Protein AF-A0A375G1P8-F1 (afdb_monomer_lite)

Radius of gyration: 24.18 Å; chains: 1; bounding box: 50×42×82 Å

Secondary structure (DSSP, 8-state):
-TTHHHHHHHHHHHHHHHHHHHHHHHHHHHHHHTHHHHGGG----PPPGGG--HHHHHHHHTT-HHHHHHHHHHTTTT-HHHHHHTTTHHHHHHHS-PPPBSS-EEEEEEEEE-TTT--EEEEEEEEEPBPHHHHHHHHHHHHHHHHHHHHHHHHHHHHHHHHHHHHHHHHHHHHHHHTT-----

Sequence (185 aa):
MDFIDPVATVALNLPYVIRSRFIFASAHLCHQANHAKQGATWKDEFPLDGEVWFDAADKYGKPWKRYSTFKARLEKVGAKDYQTATHDFRNAYNHRFSPRIVIGISNLVTRRVNKATGSVSYGFGETPALTLLRVVELLETQCDRAHRAFESFQQLVREHEAAIRGDNTASLASIEKASGRTSGV

Foldseek 3Di:
DVVVQVVLLCLLCVLVVLLLVLLLVLLVLLLVLCCLVQPPNRDPPQDDSVPRDNVSSCVSCVVFPLSVVLVVLSCPRCHPVSCVLQVNQVCCVVPNPGAAAQDDKDWDWDWDADPVPRDIDIDTDIDHHHYPVSSVVSSVVNVVSSVSSVVSVVVRVVSSVVSNVVSVVVVVVVVVVVVPPPPDD

Structure (mmCIF, N/CA/C/O backbone):
data_AF-A0A375G1P8-F1
#
_entry.id   AF-A0A375G1P8-F1
#
loop_
_atom_site.group_PDB
_atom_site.id
_atom_site.type_symbol
_atom_site.label_atom_id
_atom_site.label_alt_id
_atom_site.label_comp_id
_atom_site.label_asym_id
_atom_site.label_entity_id
_atom_site.label_seq_id
_atom_site.pdbx_PDB_ins_code
_atom_site.Cartn_x
_atom_site.Cartn_y
_atom_site.Cartn_z
_atom_site.occupancy
_atom_site.B_iso_or_equiv
_atom_site.auth_seq_id
_atom_site.auth_comp_id
_atom_site.auth_asym_id
_atom_site.auth_atom_id
_atom_site.pdbx_PDB_model_num
ATOM 1 N N . MET A 1 1 ? -17.927 -15.604 21.412 1.00 56.41 1 MET A N 1
ATOM 2 C CA . MET A 1 1 ? -17.286 -14.302 21.124 1.00 56.41 1 MET A CA 1
ATOM 3 C C . MET A 1 1 ? -15.795 -14.462 20.873 1.00 56.41 1 MET A C 1
ATOM 5 O O . MET A 1 1 ? -15.341 -13.928 19.874 1.00 56.41 1 MET A O 1
ATOM 9 N N . ASP A 1 2 ? -15.084 -15.294 21.647 1.00 62.25 2 ASP A N 1
ATOM 10 C CA . ASP A 1 2 ? -13.658 -15.630 21.431 1.00 62.25 2 ASP A CA 1
ATOM 11 C C . ASP A 1 2 ? -13.275 -16.105 20.018 1.00 62.25 2 ASP A C 1
ATOM 13 O O . ASP A 1 2 ? -12.118 -16.007 19.632 1.00 62.25 2 ASP A O 1
ATOM 17 N N . PHE A 1 3 ? -14.223 -16.593 19.212 1.00 80.81 3 PHE A N 1
ATOM 18 C CA . PHE A 1 3 ? -13.954 -17.023 17.835 1.00 80.81 3 PHE A CA 1
ATOM 19 C C . PHE A 1 3 ? -13.895 -15.872 16.816 1.00 80.81 3 PHE A C 1
ATOM 21 O O . PHE A 1 3 ? -13.282 -16.026 15.763 1.00 80.81 3 PHE A O 1
ATOM 28 N N . ILE A 1 4 ? -14.532 -14.729 17.101 1.00 83.69 4 ILE A N 1
ATOM 29 C CA . ILE A 1 4 ? -14.607 -13.591 16.166 1.00 83.69 4 ILE A CA 1
ATOM 30 C C . ILE A 1 4 ? -13.360 -12.716 16.292 1.00 83.69 4 ILE A C 1
ATOM 32 O O . ILE A 1 4 ? -12.807 -12.290 15.279 1.00 83.69 4 ILE A O 1
ATOM 36 N N . ASP A 1 5 ? -12.898 -12.483 17.521 1.00 85.12 5 ASP A N 1
ATOM 37 C CA . ASP A 1 5 ? -11.782 -11.582 17.816 1.00 85.12 5 ASP A CA 1
ATOM 38 C C . ASP A 1 5 ? -10.495 -11.922 17.043 1.00 85.12 5 ASP A C 1
ATOM 40 O O . ASP A 1 5 ? -9.941 -11.012 16.420 1.00 85.12 5 ASP A O 1
ATOM 44 N N . PRO A 1 6 ? -10.022 -13.186 16.983 1.00 88.75 6 PRO A N 1
ATOM 45 C CA . PRO A 1 6 ? -8.822 -13.529 16.220 1.00 88.75 6 PRO A CA 1
ATOM 46 C C . PRO A 1 6 ? -8.977 -13.237 14.725 1.00 88.75 6 PRO A C 1
ATOM 48 O O . PRO A 1 6 ? -8.097 -12.631 14.111 1.00 88.75 6 PRO A O 1
ATOM 51 N N . VAL A 1 7 ? -10.118 -13.614 14.140 1.00 90.44 7 VAL A N 1
ATOM 52 C CA . VAL A 1 7 ? -10.387 -13.431 12.706 1.00 90.44 7 VAL A CA 1
ATOM 53 C C . VAL A 1 7 ? -10.486 -11.948 12.364 1.00 90.44 7 VAL A C 1
ATOM 55 O O . VAL A 1 7 ? -9.843 -11.482 11.423 1.00 90.44 7 VAL A O 1
ATOM 58 N N . ALA A 1 8 ? -11.243 -11.185 13.149 1.00 91.00 8 ALA A N 1
ATOM 59 C CA . ALA A 1 8 ? -11.425 -9.759 12.929 1.00 91.00 8 ALA A CA 1
ATOM 60 C C . ALA A 1 8 ? -10.129 -8.973 13.185 1.00 91.00 8 ALA A C 1
ATOM 62 O O . ALA A 1 8 ? -9.819 -8.053 12.432 1.00 91.00 8 ALA A O 1
ATOM 63 N N . THR A 1 9 ? -9.317 -9.380 14.165 1.00 91.94 9 THR A N 1
ATOM 64 C CA . THR A 1 9 ? -7.984 -8.802 14.403 1.00 91.94 9 THR A CA 1
ATOM 65 C C . THR A 1 9 ? -7.078 -8.990 13.192 1.00 91.94 9 THR A C 1
ATOM 67 O O . THR A 1 9 ? -6.452 -8.029 12.738 1.00 91.94 9 THR A O 1
ATOM 70 N N . VAL A 1 10 ? -7.015 -10.201 12.630 1.00 93.38 10 VAL A N 1
ATOM 71 C CA . VAL A 1 10 ? -6.243 -10.452 11.404 1.00 93.38 10 VAL A CA 1
ATOM 72 C C . VAL A 1 10 ? -6.787 -9.595 10.265 1.00 93.38 10 VAL A C 1
ATOM 74 O O . VAL A 1 10 ? -6.026 -8.856 9.639 1.00 93.38 10 VAL A O 1
ATOM 77 N N . ALA A 1 11 ? -8.101 -9.626 10.042 1.00 94.81 11 ALA A N 1
ATOM 78 C CA . ALA A 1 11 ? -8.741 -8.912 8.947 1.00 94.81 11 ALA A CA 1
ATOM 79 C C . ALA A 1 11 ? -8.504 -7.394 9.013 1.00 94.81 11 ALA A C 1
ATOM 81 O O . ALA A 1 11 ? -8.126 -6.791 8.010 1.00 94.81 11 ALA A O 1
ATOM 82 N N . LEU A 1 12 ? -8.621 -6.784 10.196 1.00 95.38 12 LEU A N 1
ATOM 83 C CA . LEU A 1 12 ? -8.392 -5.351 10.401 1.00 95.38 12 LEU A CA 1
ATOM 84 C C . LEU A 1 12 ? -6.942 -4.925 10.122 1.00 95.38 12 LEU A C 1
ATOM 86 O O . LEU A 1 12 ? -6.706 -3.773 9.740 1.00 95.38 12 LEU A O 1
ATOM 90 N N . ASN A 1 13 ? -5.984 -5.844 10.273 1.00 95.50 13 ASN A N 1
ATOM 91 C CA . ASN A 1 13 ? -4.567 -5.619 9.984 1.00 95.50 13 ASN A CA 1
ATOM 92 C C . ASN A 1 13 ? -4.190 -5.880 8.511 1.00 95.50 13 ASN A C 1
ATOM 94 O O . ASN A 1 13 ? -3.199 -5.318 8.032 1.00 95.50 13 ASN A O 1
ATOM 98 N N . LEU A 1 14 ? -4.960 -6.686 7.770 1.00 95.75 14 LEU A N 1
ATOM 99 C CA . LEU A 1 14 ? -4.639 -7.059 6.385 1.00 95.75 14 LEU A CA 1
ATOM 100 C C . LEU A 1 14 ? -4.44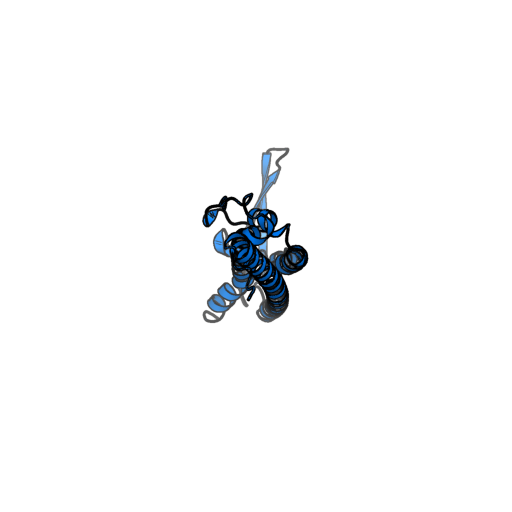5 -5.871 5.427 1.00 95.75 14 LEU A C 1
ATOM 102 O O . LEU A 1 14 ? -3.498 -5.937 4.643 1.00 95.75 14 LEU A O 1
ATOM 106 N N . PRO A 1 15 ? -5.228 -4.773 5.472 1.00 97.12 15 PRO A N 1
ATOM 107 C CA . PRO A 1 15 ? -5.006 -3.633 4.581 1.00 97.12 15 PRO A CA 1
ATOM 108 C C . PRO A 1 15 ? -3.591 -3.053 4.690 1.00 97.12 15 PRO A C 1
ATOM 110 O O . PRO A 1 15 ? -2.968 -2.738 3.677 1.00 97.12 15 PRO A O 1
ATOM 113 N N . TYR A 1 16 ? -3.046 -2.969 5.908 1.00 94.88 16 TYR A N 1
ATOM 114 C CA . TYR A 1 16 ? -1.665 -2.538 6.122 1.00 94.88 16 TYR A CA 1
ATOM 115 C C . TYR A 1 16 ? -0.669 -3.536 5.517 1.00 94.88 16 TYR A C 1
ATOM 117 O O . TYR A 1 16 ? 0.233 -3.136 4.786 1.00 94.88 16 TYR A O 1
ATOM 125 N N . VAL A 1 17 ? -0.859 -4.835 5.770 1.00 95.12 17 VAL A N 1
ATOM 126 C CA . VAL A 1 17 ? 0.027 -5.895 5.259 1.00 95.12 17 VAL A CA 1
ATOM 127 C C . VAL A 1 17 ? 0.043 -5.920 3.729 1.00 95.12 17 VAL A C 1
ATOM 129 O O . VAL A 1 17 ? 1.114 -5.962 3.125 1.00 95.12 17 VAL A O 1
ATOM 132 N N . ILE A 1 18 ? -1.131 -5.859 3.099 1.00 96.69 18 ILE A N 1
ATOM 133 C CA . ILE A 1 18 ? -1.285 -5.804 1.641 1.00 96.69 18 ILE A CA 1
ATOM 134 C C . ILE A 1 18 ? -0.558 -4.579 1.092 1.00 96.69 18 ILE A C 1
ATOM 136 O O . ILE A 1 18 ? 0.232 -4.702 0.154 1.00 96.69 18 ILE A O 1
ATOM 140 N N . ARG A 1 19 ? -0.771 -3.408 1.707 1.00 96.50 19 ARG A N 1
ATOM 141 C CA . ARG A 1 19 ? -0.102 -2.174 1.297 1.00 96.50 19 ARG A CA 1
ATOM 142 C C . ARG A 1 19 ? 1.418 -2.306 1.361 1.00 96.50 19 ARG A C 1
ATOM 144 O O . ARG A 1 19 ? 2.080 -2.011 0.370 1.00 96.50 19 ARG A O 1
ATOM 151 N N . SER A 1 20 ? 1.963 -2.791 2.474 1.00 95.00 20 SER A N 1
ATOM 152 C CA . SER A 1 20 ? 3.409 -2.976 2.641 1.00 95.00 20 SER A CA 1
ATOM 153 C C . SER A 1 20 ? 4.004 -3.949 1.622 1.00 95.00 20 SER A C 1
ATOM 155 O O . SER A 1 20 ? 5.045 -3.658 1.038 1.00 95.00 20 SER A O 1
ATOM 157 N N . ARG A 1 21 ? 3.322 -5.065 1.336 1.00 96.38 21 ARG A N 1
ATOM 158 C CA . ARG A 1 21 ? 3.769 -6.033 0.318 1.00 96.38 21 ARG A CA 1
ATOM 159 C C . ARG A 1 21 ? 3.820 -5.423 -1.080 1.00 96.38 21 ARG A C 1
ATOM 161 O O . ARG A 1 21 ? 4.759 -5.685 -1.823 1.00 96.38 21 ARG A O 1
ATOM 168 N N . PHE A 1 22 ? 2.842 -4.591 -1.430 1.00 97.81 22 PHE A N 1
ATOM 169 C CA . PHE A 1 22 ? 2.835 -3.891 -2.713 1.00 97.81 22 PHE A CA 1
ATOM 170 C C . PHE A 1 22 ? 3.947 -2.848 -2.830 1.00 97.81 22 PHE A C 1
ATOM 172 O O . PHE A 1 22 ? 4.566 -2.767 -3.889 1.00 97.81 22 PHE A O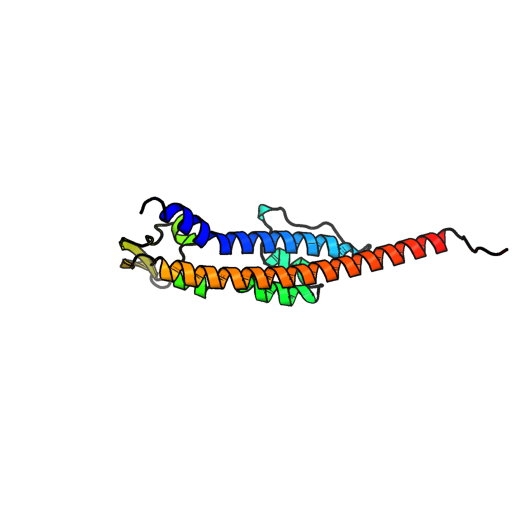 1
ATOM 179 N N . ILE A 1 23 ? 4.234 -2.085 -1.767 1.00 97.12 23 ILE A N 1
ATOM 180 C CA . ILE A 1 23 ? 5.382 -1.160 -1.740 1.00 97.12 23 ILE A CA 1
ATOM 181 C C . ILE A 1 23 ? 6.659 -1.939 -2.039 1.00 97.12 23 ILE A C 1
ATOM 183 O O . ILE A 1 23 ? 7.356 -1.612 -2.996 1.00 97.12 23 ILE A O 1
ATOM 187 N N . PHE A 1 24 ? 6.899 -3.006 -1.274 1.00 96.81 24 PHE A N 1
ATOM 188 C CA . PHE A 1 24 ? 8.077 -3.851 -1.408 1.00 96.81 24 PHE A CA 1
ATOM 189 C C . PHE A 1 24 ? 8.220 -4.405 -2.830 1.00 96.81 24 PHE A C 1
ATOM 191 O O . PHE A 1 24 ? 9.221 -4.163 -3.504 1.00 96.81 24 PHE A O 1
ATOM 198 N N . ALA A 1 25 ? 7.174 -5.066 -3.333 1.00 96.94 25 ALA A N 1
ATOM 199 C CA . ALA A 1 25 ? 7.179 -5.652 -4.669 1.00 96.94 25 ALA A CA 1
ATOM 200 C C . ALA A 1 25 ? 7.387 -4.597 -5.766 1.00 96.94 25 ALA A C 1
ATOM 202 O O . ALA A 1 25 ? 8.175 -4.806 -6.685 1.00 96.94 25 ALA A O 1
ATOM 203 N N . SER A 1 26 ? 6.707 -3.450 -5.676 1.00 97.38 26 SER A N 1
ATOM 204 C CA . SER A 1 26 ? 6.844 -2.386 -6.674 1.00 97.38 26 SER A CA 1
ATOM 205 C C . SER A 1 26 ? 8.228 -1.743 -6.663 1.00 97.38 26 SER A C 1
ATOM 207 O O . SER A 1 26 ? 8.764 -1.491 -7.736 1.00 97.38 26 SER A O 1
ATOM 209 N N . ALA A 1 27 ? 8.843 -1.543 -5.493 1.00 97.12 27 ALA A N 1
ATOM 210 C CA . ALA A 1 27 ? 10.202 -1.023 -5.395 1.00 97.12 27 ALA A CA 1
ATOM 211 C C . ALA A 1 27 ? 11.195 -1.948 -6.112 1.00 97.12 27 ALA A C 1
ATOM 213 O O . ALA A 1 27 ? 11.922 -1.486 -6.993 1.00 97.12 27 ALA A O 1
ATOM 214 N N . HIS A 1 28 ? 11.162 -3.251 -5.803 1.00 96.12 28 HIS A N 1
ATOM 215 C CA . HIS A 1 28 ? 12.024 -4.247 -6.446 1.00 96.12 28 HIS A CA 1
ATOM 216 C C . HIS A 1 28 ? 11.810 -4.310 -7.958 1.00 96.12 28 HIS A C 1
ATOM 218 O O . HIS A 1 28 ? 12.766 -4.200 -8.726 1.00 96.12 28 HIS A O 1
ATOM 224 N N . LEU A 1 29 ? 10.559 -4.458 -8.399 1.00 96.38 29 LEU A N 1
ATOM 225 C CA . LEU A 1 29 ? 10.256 -4.620 -9.820 1.00 96.38 29 LEU A CA 1
ATOM 226 C C . LEU A 1 29 ? 10.611 -3.375 -10.625 1.00 96.38 29 LEU A C 1
ATOM 228 O O . LEU A 1 29 ? 11.166 -3.500 -11.712 1.00 96.38 29 LEU A O 1
ATOM 232 N N . CYS A 1 30 ? 10.316 -2.180 -10.110 1.00 97.19 30 CYS A N 1
ATOM 233 C CA . CYS A 1 30 ? 10.694 -0.938 -10.775 1.00 97.19 30 CYS A CA 1
ATOM 234 C C . CYS A 1 30 ? 12.218 -0.793 -10.849 1.00 97.19 30 CYS A C 1
ATOM 236 O O . CYS A 1 30 ? 12.736 -0.399 -11.892 1.00 97.19 30 CYS A O 1
ATOM 238 N N . HIS A 1 31 ? 12.942 -1.132 -9.775 1.00 96.50 31 HIS A N 1
ATOM 239 C CA . HIS A 1 31 ? 14.403 -1.090 -9.757 1.00 96.50 31 HIS A CA 1
ATOM 240 C C . HIS A 1 31 ? 15.019 -2.027 -10.802 1.00 96.50 31 HIS A C 1
ATOM 242 O O . HIS A 1 31 ? 15.847 -1.589 -11.600 1.00 96.50 31 HIS A O 1
ATOM 248 N N . GLN A 1 32 ? 14.566 -3.281 -10.850 1.00 94.69 32 GLN A N 1
ATOM 249 C CA . GLN A 1 32 ? 15.032 -4.265 -11.828 1.00 94.69 32 GLN A CA 1
ATOM 250 C C . GLN A 1 32 ? 14.664 -3.858 -13.258 1.00 94.69 32 GLN A C 1
ATOM 252 O O . GLN A 1 32 ? 15.510 -3.869 -14.148 1.00 94.69 32 GLN A O 1
ATOM 257 N N . ALA A 1 33 ? 13.420 -3.431 -13.487 1.00 96.50 33 ALA A N 1
ATOM 258 C CA . ALA A 1 33 ? 12.972 -3.013 -14.810 1.00 96.50 33 ALA A CA 1
ATOM 259 C C . ALA A 1 33 ? 13.707 -1.758 -15.309 1.00 96.50 33 ALA A C 1
ATOM 261 O O . ALA A 1 33 ? 13.841 -1.569 -16.519 1.00 96.50 33 ALA A O 1
ATOM 262 N N . ASN A 1 34 ? 14.196 -0.893 -14.409 1.00 96.38 34 ASN A N 1
ATOM 263 C CA . ASN A 1 34 ? 14.959 0.297 -14.791 1.00 96.38 34 ASN A CA 1
ATOM 264 C C . ASN A 1 34 ? 16.236 -0.044 -15.566 1.00 96.38 34 ASN A C 1
ATOM 266 O O . ASN A 1 34 ? 16.662 0.793 -16.362 1.00 96.38 34 ASN A O 1
ATOM 270 N N . HIS A 1 35 ? 16.790 -1.252 -15.413 1.00 94.50 35 HIS A N 1
ATOM 271 C CA . HIS A 1 35 ? 17.906 -1.724 -16.234 1.00 94.50 35 HIS A CA 1
ATOM 272 C C . HIS A 1 35 ? 17.597 -1.579 -17.731 1.00 94.50 35 HIS A C 1
ATOM 274 O O . HIS A 1 35 ? 18.375 -0.978 -18.463 1.00 94.50 35 HIS A O 1
ATOM 280 N N . ALA A 1 36 ? 16.399 -1.988 -18.166 1.00 92.75 36 ALA A N 1
ATOM 281 C CA . ALA A 1 36 ? 15.979 -1.903 -19.568 1.00 92.75 36 ALA A CA 1
ATOM 282 C C . ALA A 1 36 ? 15.806 -0.461 -20.090 1.00 92.75 36 ALA A C 1
ATOM 284 O O . ALA A 1 36 ? 15.768 -0.235 -21.294 1.00 92.75 36 ALA A O 1
ATOM 285 N N . LYS A 1 37 ? 15.665 0.538 -19.204 1.00 90.31 37 LYS A N 1
ATOM 286 C CA . LYS A 1 37 ? 15.570 1.961 -19.589 1.00 90.31 37 LYS A CA 1
ATOM 287 C C . LYS A 1 37 ? 16.904 2.697 -19.504 1.00 90.31 37 LYS A C 1
ATOM 289 O O . LYS A 1 37 ? 17.101 3.673 -20.220 1.00 90.31 37 LYS A O 1
ATOM 294 N N . GLN A 1 38 ? 17.767 2.289 -18.580 1.00 91.81 38 GLN A N 1
ATOM 295 C CA . GLN A 1 38 ? 18.997 3.002 -18.226 1.00 91.81 38 GLN A CA 1
ATOM 296 C C . GLN A 1 38 ? 20.249 2.356 -18.838 1.00 91.81 38 GLN A C 1
ATOM 298 O O . GLN A 1 38 ? 21.281 3.025 -18.954 1.00 91.81 38 GLN A O 1
ATOM 303 N N . GLY A 1 39 ? 20.171 1.086 -19.250 1.00 89.44 39 GLY A N 1
ATOM 304 C CA . GLY A 1 39 ? 21.269 0.345 -19.865 1.00 89.44 39 GLY A CA 1
ATOM 305 C C . GLY A 1 39 ? 22.547 0.440 -19.032 1.00 89.44 39 GLY A C 1
ATOM 306 O O . GLY A 1 39 ? 22.524 0.267 -17.818 1.00 89.44 39 GLY A O 1
ATOM 307 N N . ALA A 1 40 ? 23.656 0.818 -19.671 1.00 88.69 40 ALA A N 1
ATOM 308 C CA . ALA A 1 40 ? 24.969 0.939 -19.031 1.00 88.69 40 ALA A CA 1
ATOM 309 C C . ALA A 1 40 ? 25.050 1.966 -17.880 1.00 88.69 40 ALA A C 1
ATOM 311 O O . ALA A 1 40 ? 26.013 1.948 -17.118 1.00 88.69 40 ALA A O 1
ATOM 312 N N . THR A 1 41 ? 24.078 2.878 -17.754 1.00 91.75 41 THR A N 1
ATOM 313 C CA . THR A 1 41 ? 24.035 3.854 -16.646 1.00 91.75 41 THR A CA 1
ATOM 314 C C . THR A 1 41 ? 23.317 3.326 -15.404 1.00 91.75 41 THR A C 1
ATOM 316 O O . THR A 1 41 ? 23.376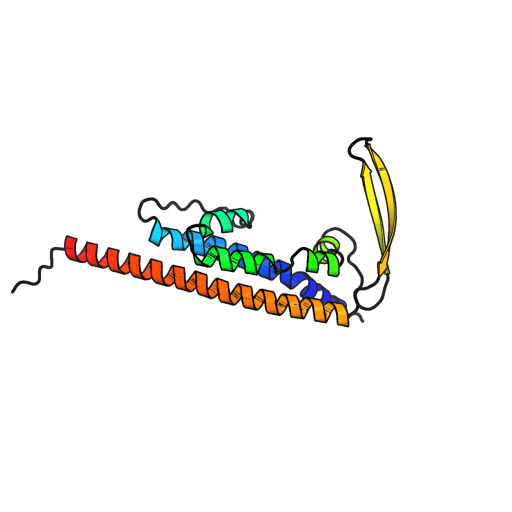 3.965 -14.352 1.00 91.75 41 THR A O 1
ATOM 319 N N . TRP A 1 42 ? 22.652 2.172 -15.514 1.00 94.31 42 TRP A N 1
ATOM 320 C CA . TRP A 1 42 ? 21.989 1.523 -14.392 1.00 94.31 42 TRP A CA 1
ATOM 321 C C . TRP A 1 42 ? 23.013 1.015 -13.375 1.00 94.31 42 TRP A C 1
ATOM 323 O O . TRP A 1 42 ? 24.050 0.459 -13.736 1.00 94.31 42 TRP A O 1
ATOM 333 N N . LYS A 1 43 ? 22.698 1.177 -12.091 1.00 92.00 43 LYS A N 1
ATOM 334 C CA . LYS A 1 43 ? 23.490 0.656 -10.977 1.00 92.00 43 LYS A CA 1
ATOM 335 C C . LYS A 1 43 ? 22.581 -0.077 -10.007 1.00 92.00 43 LYS A C 1
ATOM 337 O O . LYS A 1 43 ? 21.483 0.402 -9.725 1.00 92.00 43 LYS A O 1
ATOM 342 N N . ASP A 1 44 ? 23.079 -1.180 -9.462 1.00 91.88 44 ASP A N 1
ATOM 343 C CA . ASP A 1 44 ? 22.396 -1.934 -8.415 1.00 91.88 44 ASP A CA 1
ATOM 344 C C . ASP A 1 44 ? 22.585 -1.248 -7.052 1.00 91.88 44 ASP A C 1
ATOM 346 O O . ASP A 1 44 ? 23.429 -1.619 -6.239 1.00 91.88 44 ASP A O 1
ATOM 350 N N . GLU A 1 45 ? 21.840 -0.164 -6.848 1.00 90.88 45 GLU A N 1
ATOM 351 C CA . GLU A 1 45 ? 21.829 0.626 -5.612 1.00 90.88 45 GLU A CA 1
ATOM 352 C C . GLU A 1 45 ? 20.468 0.481 -4.920 1.00 90.88 45 GLU A C 1
ATOM 354 O O . GLU A 1 45 ? 19.799 1.477 -4.617 1.00 90.88 45 GLU A O 1
ATOM 359 N N . PHE A 1 46 ? 20.002 -0.757 -4.741 1.00 92.19 46 PHE A N 1
ATOM 360 C CA . PHE A 1 46 ? 18.754 -1.048 -4.036 1.00 92.19 46 PHE A CA 1
ATOM 361 C C . PHE A 1 46 ? 18.966 -1.070 -2.507 1.00 92.19 46 PHE A C 1
ATOM 363 O O . PHE A 1 46 ? 19.973 -1.611 -2.049 1.00 92.19 46 PHE A O 1
ATOM 370 N N . PRO A 1 47 ? 18.062 -0.479 -1.697 1.00 91.75 47 PRO A N 1
ATOM 371 C CA . PRO A 1 47 ? 18.175 -0.517 -0.238 1.00 91.75 47 PRO A CA 1
ATOM 372 C C . PRO A 1 47 ? 17.999 -1.937 0.318 1.00 91.75 47 PRO A C 1
ATOM 374 O O . PRO A 1 47 ? 17.432 -2.808 -0.339 1.00 91.75 47 PRO A O 1
ATOM 377 N N . LEU A 1 48 ? 18.439 -2.156 1.559 1.00 91.56 48 LEU A N 1
ATOM 378 C CA . LEU A 1 48 ? 18.189 -3.416 2.264 1.00 91.56 48 LEU A CA 1
ATOM 379 C C . LEU A 1 48 ? 16.690 -3.596 2.540 1.00 91.56 48 LEU A C 1
ATOM 381 O O . LEU A 1 48 ? 15.970 -2.619 2.737 1.00 91.56 48 LEU A O 1
ATOM 385 N N . ASP A 1 49 ? 16.225 -4.843 2.642 1.00 86.50 49 ASP A N 1
ATOM 386 C CA . ASP A 1 49 ? 14.797 -5.176 2.777 1.00 86.50 49 ASP A CA 1
ATOM 387 C C . ASP A 1 49 ? 14.077 -4.414 3.907 1.00 86.50 49 ASP A C 1
ATOM 389 O O . ASP A 1 49 ? 12.932 -3.988 3.745 1.00 86.50 49 ASP A O 1
ATOM 393 N N . GLY A 1 50 ? 14.748 -4.191 5.044 1.00 85.06 50 GLY A N 1
ATOM 394 C CA . GLY A 1 50 ? 14.201 -3.449 6.192 1.00 85.06 50 GLY A CA 1
ATOM 395 C C . GLY A 1 50 ? 14.033 -1.938 5.968 1.00 85.06 50 GLY A C 1
ATOM 396 O O . GLY A 1 50 ? 13.403 -1.253 6.777 1.00 85.06 50 GLY A O 1
ATOM 397 N N . GLU A 1 51 ? 14.578 -1.416 4.875 1.00 86.44 51 GLU A N 1
ATOM 398 C CA . GLU A 1 51 ? 14.588 0.001 4.502 1.00 86.44 51 GLU A CA 1
ATOM 399 C C . GLU A 1 51 ? 13.680 0.284 3.291 1.00 86.44 51 GLU A C 1
ATOM 401 O O . GLU A 1 51 ? 13.563 1.428 2.840 1.00 86.44 51 GLU A O 1
ATOM 406 N N . VAL A 1 52 ? 12.995 -0.740 2.766 1.00 89.81 52 VAL A N 1
ATOM 407 C CA . VAL A 1 52 ? 12.095 -0.605 1.616 1.00 89.81 52 VAL A CA 1
ATOM 408 C C . VAL A 1 52 ? 10.753 -0.015 2.053 1.00 89.81 52 VAL A C 1
ATOM 410 O O . VAL A 1 52 ? 9.808 -0.714 2.426 1.00 89.81 52 VAL A O 1
ATOM 413 N N . TRP A 1 53 ? 10.662 1.308 1.955 1.00 88.94 53 TRP A N 1
ATOM 414 C CA . TRP A 1 53 ? 9.450 2.085 2.229 1.00 88.94 53 TRP A CA 1
ATOM 415 C C . TRP A 1 53 ? 8.918 2.779 0.964 1.00 88.94 53 TRP A C 1
ATOM 417 O O . TRP A 1 53 ? 9.424 2.579 -0.141 1.00 88.94 53 TRP A O 1
ATOM 427 N N . PHE A 1 54 ? 7.871 3.601 1.114 1.00 88.44 54 PHE A N 1
ATOM 428 C CA . PHE A 1 54 ? 7.273 4.348 -0.003 1.00 88.44 54 PHE A CA 1
ATOM 429 C C . PHE A 1 54 ? 8.293 5.193 -0.767 1.00 88.44 54 PHE A C 1
ATOM 431 O O . PHE A 1 54 ? 8.213 5.258 -1.988 1.00 88.44 54 PHE A O 1
ATOM 438 N N . ASP A 1 55 ? 9.271 5.777 -0.076 1.00 91.94 55 ASP A N 1
ATOM 439 C CA . ASP A 1 55 ? 10.294 6.616 -0.702 1.00 91.94 55 ASP A CA 1
ATOM 440 C C . ASP A 1 55 ? 11.175 5.815 -1.674 1.00 91.94 55 ASP A C 1
ATOM 442 O O . ASP A 1 55 ? 11.512 6.298 -2.756 1.00 91.94 55 ASP A O 1
ATOM 446 N N . ALA A 1 56 ? 11.493 4.560 -1.334 1.00 92.00 56 ALA A N 1
ATOM 447 C CA . ALA A 1 56 ? 12.215 3.657 -2.225 1.00 92.00 56 ALA A CA 1
ATOM 448 C C . ALA A 1 56 ? 11.355 3.295 -3.447 1.00 92.00 56 ALA A C 1
ATOM 450 O O . ALA A 1 56 ? 11.815 3.413 -4.584 1.00 92.00 56 ALA A O 1
ATOM 451 N N . ALA A 1 57 ? 10.088 2.925 -3.231 1.00 93.88 57 ALA A N 1
ATOM 452 C CA . ALA A 1 57 ? 9.157 2.652 -4.328 1.00 93.88 57 ALA A CA 1
ATOM 453 C C . ALA A 1 57 ? 9.002 3.868 -5.260 1.00 93.88 57 ALA A C 1
ATOM 455 O O . ALA A 1 57 ? 9.047 3.719 -6.482 1.00 93.88 57 ALA A O 1
ATOM 456 N N . ASP A 1 58 ? 8.912 5.077 -4.702 1.00 95.38 58 ASP A N 1
ATOM 457 C CA . ASP A 1 58 ? 8.803 6.326 -5.454 1.00 95.38 58 ASP A CA 1
ATOM 458 C C . ASP A 1 58 ? 10.059 6.633 -6.262 1.00 95.38 58 ASP A C 1
ATOM 460 O O . ASP A 1 58 ? 9.956 6.976 -7.446 1.00 95.38 58 ASP A O 1
ATOM 464 N N . LYS A 1 59 ? 11.238 6.476 -5.649 1.00 94.94 59 LYS A N 1
ATOM 465 C CA . LYS A 1 59 ? 12.535 6.678 -6.305 1.00 94.94 59 LYS A CA 1
ATOM 466 C C . LYS A 1 59 ? 12.635 5.838 -7.577 1.00 94.94 59 LYS A C 1
ATOM 468 O O . LYS A 1 59 ? 12.934 6.381 -8.641 1.00 94.94 59 LYS A O 1
ATOM 473 N N . TYR A 1 60 ? 12.364 4.536 -7.483 1.00 95.94 60 TYR A N 1
ATOM 474 C CA . TYR A 1 60 ? 12.526 3.626 -8.620 1.00 95.94 60 TYR A CA 1
A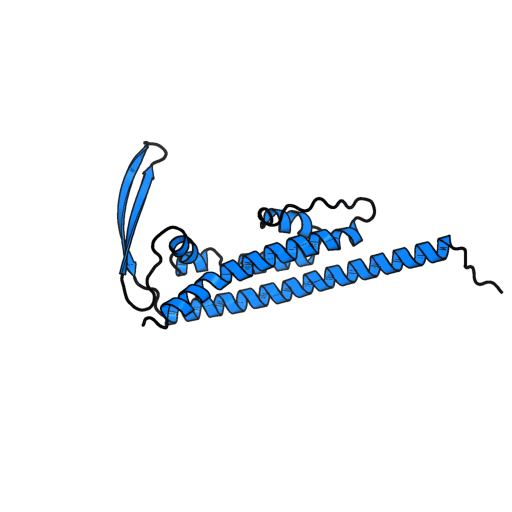TOM 475 C C . TYR A 1 60 ? 11.323 3.616 -9.565 1.00 95.94 60 TYR A C 1
ATOM 477 O O . TYR A 1 60 ? 11.499 3.343 -10.751 1.00 95.94 60 TYR A O 1
ATOM 485 N N . GLY A 1 61 ? 10.123 3.926 -9.071 1.00 96.62 61 GLY A N 1
ATOM 486 C CA . GLY A 1 61 ? 8.880 3.937 -9.840 1.00 96.62 61 GLY A CA 1
ATOM 487 C C . GLY A 1 61 ? 8.683 5.175 -10.715 1.00 96.62 61 GLY A C 1
ATOM 488 O O . GLY A 1 61 ? 8.015 5.091 -11.745 1.00 96.62 61 GLY A O 1
ATOM 489 N N . LYS A 1 62 ? 9.295 6.315 -10.366 1.00 95.25 62 LYS A N 1
ATOM 490 C CA . LYS A 1 62 ? 9.160 7.599 -11.085 1.00 95.25 62 LYS A CA 1
ATOM 491 C C . LYS A 1 62 ? 9.303 7.521 -12.622 1.00 95.25 62 LYS A C 1
ATOM 493 O O . LYS A 1 62 ? 8.546 8.217 -13.299 1.00 95.25 62 LYS A O 1
ATOM 498 N N . PRO A 1 63 ? 10.212 6.715 -13.210 1.00 94.81 63 PRO A N 1
ATOM 499 C CA . PRO A 1 63 ? 10.351 6.606 -14.666 1.00 94.81 63 PRO A CA 1
ATOM 500 C C . PRO A 1 63 ? 9.199 5.877 -15.379 1.00 94.81 63 PRO A C 1
ATOM 502 O O . PRO A 1 63 ? 9.157 5.871 -16.614 1.00 94.81 63 PRO A O 1
ATOM 505 N N . TRP A 1 64 ? 8.301 5.212 -14.650 1.00 97.12 64 TRP A N 1
ATOM 506 C CA . TRP A 1 64 ? 7.233 4.374 -15.199 1.00 97.12 64 TRP A CA 1
ATOM 507 C C . TRP A 1 64 ? 5.901 5.112 -15.197 1.00 97.12 64 TRP A C 1
ATOM 509 O O . TRP A 1 64 ? 5.428 5.586 -14.161 1.00 97.12 64 TRP A O 1
ATOM 519 N N . LYS A 1 65 ? 5.254 5.199 -16.363 1.00 96.12 65 LYS A N 1
ATOM 520 C CA . LYS A 1 65 ? 4.024 5.994 -16.510 1.00 96.12 65 LYS A CA 1
ATOM 521 C C . LYS A 1 65 ? 2.906 5.431 -15.634 1.00 96.12 65 LYS A C 1
ATOM 523 O O . LYS A 1 65 ? 2.192 6.191 -14.972 1.00 96.12 65 LYS A O 1
ATOM 528 N N . ARG A 1 66 ? 2.773 4.101 -15.589 1.00 97.75 66 ARG A N 1
ATOM 529 C CA . ARG A 1 66 ? 1.735 3.401 -14.814 1.00 97.75 66 ARG A CA 1
ATOM 530 C C . ARG A 1 66 ? 1.976 3.437 -13.305 1.00 97.75 66 ARG A C 1
ATOM 532 O O . ARG A 1 66 ? 1.015 3.253 -12.556 1.00 97.75 66 ARG A O 1
ATOM 539 N N . TYR A 1 67 ? 3.192 3.748 -12.848 1.00 97.94 67 TYR A N 1
ATOM 540 C CA . TYR A 1 67 ? 3.510 3.796 -11.419 1.00 97.94 67 TYR A CA 1
ATOM 541 C C . TYR A 1 67 ? 2.682 4.853 -10.683 1.00 97.94 67 TYR A C 1
ATOM 543 O O . TYR A 1 67 ? 2.118 4.566 -9.635 1.00 97.94 67 TYR A O 1
ATOM 551 N N . SER A 1 68 ? 2.514 6.043 -11.268 1.00 96.69 68 SER A N 1
ATOM 552 C CA . SER A 1 68 ? 1.699 7.121 -10.683 1.00 96.69 68 SER A CA 1
ATOM 553 C C . SER A 1 68 ? 0.257 6.687 -10.374 1.00 96.69 68 SER A C 1
ATOM 555 O O . SER A 1 68 ? -0.276 6.969 -9.300 1.00 96.69 68 SER A O 1
ATOM 557 N N . THR A 1 69 ? -0.364 5.943 -11.295 1.00 97.50 69 THR A N 1
ATOM 558 C CA . THR A 1 69 ? -1.728 5.419 -11.136 1.00 97.50 69 THR A CA 1
ATOM 559 C C . THR A 1 69 ? -1.778 4.329 -10.072 1.00 97.50 69 THR A C 1
ATOM 561 O O . THR A 1 69 ? -2.693 4.317 -9.248 1.00 97.50 69 THR A O 1
ATOM 564 N N . PHE A 1 70 ? -0.793 3.428 -10.071 1.00 98.25 70 PHE A N 1
ATOM 565 C CA . PHE A 1 70 ? -0.669 2.392 -9.051 1.00 98.25 70 PHE A CA 1
ATOM 566 C C . PHE A 1 70 ? -0.491 2.989 -7.653 1.00 98.25 70 PHE A C 1
ATOM 568 O O . PHE A 1 70 ? -1.262 2.656 -6.753 1.00 98.25 70 PHE A O 1
ATOM 575 N N . LYS A 1 71 ? 0.437 3.936 -7.494 1.00 97.50 71 LYS A N 1
ATOM 576 C CA . LYS A 1 71 ? 0.678 4.661 -6.244 1.00 97.50 71 LYS A CA 1
ATOM 577 C C . LYS A 1 71 ? -0.605 5.288 -5.707 1.00 97.50 71 LYS A C 1
ATOM 579 O O . LYS A 1 71 ? -0.994 5.000 -4.579 1.00 97.50 71 LYS A O 1
ATOM 584 N N . ALA A 1 72 ? -1.304 6.071 -6.529 1.00 97.44 72 ALA A N 1
ATOM 585 C CA . ALA A 1 72 ? -2.522 6.765 -6.109 1.00 97.44 72 ALA A CA 1
ATOM 586 C C . ALA A 1 72 ? -3.640 5.804 -5.654 1.00 97.44 72 ALA A C 1
ATOM 588 O O . ALA A 1 72 ? -4.464 6.151 -4.805 1.00 97.44 72 ALA A O 1
ATOM 589 N N . ARG A 1 73 ? -3.700 4.590 -6.216 1.00 97.81 73 ARG A N 1
ATOM 590 C CA . ARG A 1 73 ? -4.642 3.547 -5.778 1.00 97.81 73 ARG A CA 1
ATOM 591 C C . ARG A 1 73 ? -4.166 2.858 -4.501 1.00 97.81 73 ARG A C 1
ATOM 593 O O . ARG A 1 73 ? -4.969 2.657 -3.593 1.00 97.81 73 ARG A O 1
ATOM 600 N N . LEU A 1 74 ? -2.874 2.552 -4.407 1.00 97.56 74 LEU A N 1
ATOM 601 C CA . LEU A 1 74 ? -2.262 1.922 -3.241 1.00 97.56 74 LEU A CA 1
ATOM 602 C C . LEU A 1 74 ? -2.353 2.803 -1.986 1.00 97.56 74 LEU A C 1
ATOM 604 O O . LEU A 1 74 ? -2.630 2.298 -0.901 1.00 97.56 74 LEU A O 1
ATOM 608 N N . GLU A 1 75 ? -2.182 4.119 -2.126 1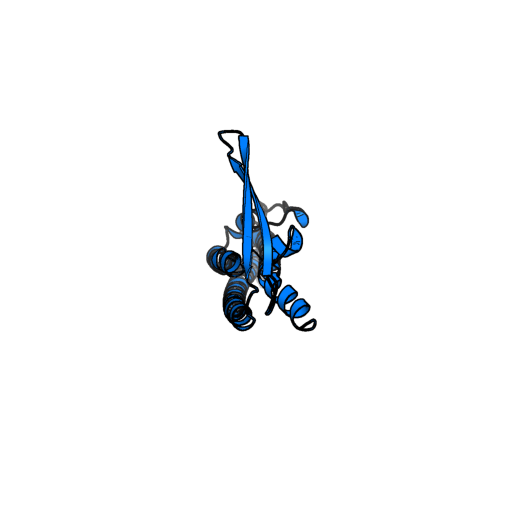.00 96.25 75 GLU A N 1
ATOM 609 C CA . GLU A 1 75 ? -2.296 5.085 -1.025 1.00 96.25 75 GLU A CA 1
ATOM 610 C C . GLU A 1 75 ? -3.684 5.099 -0.374 1.00 96.25 75 GLU A C 1
ATOM 612 O O . GLU A 1 75 ? -3.798 5.465 0.796 1.00 96.25 75 GLU A O 1
ATOM 617 N N . LYS A 1 76 ? -4.729 4.662 -1.092 1.00 97.25 76 LYS A N 1
ATOM 618 C CA . LYS A 1 76 ? -6.094 4.542 -0.555 1.00 97.25 76 LYS A CA 1
ATOM 619 C C . LYS A 1 76 ? -6.277 3.312 0.337 1.00 97.25 76 LYS A C 1
ATOM 621 O O . LYS A 1 76 ? -7.211 3.295 1.145 1.00 97.25 76 LYS A O 1
ATOM 626 N N . VAL A 1 77 ? -5.426 2.294 0.206 1.00 97.38 77 VAL A N 1
ATOM 627 C CA . VAL A 1 77 ? -5.476 1.084 1.037 1.00 97.38 77 VAL A CA 1
ATOM 628 C C . VAL A 1 77 ? -4.963 1.418 2.440 1.00 97.38 77 VAL A C 1
ATOM 630 O O . VAL A 1 77 ? -3.880 1.976 2.612 1.00 97.38 77 VAL A O 1
ATOM 633 N N . GLY A 1 78 ? -5.753 1.120 3.469 1.00 94.50 78 GLY A N 1
ATOM 634 C CA . GLY A 1 78 ? -5.438 1.457 4.858 1.00 94.50 78 GLY A CA 1
ATOM 635 C C . GLY A 1 78 ? -5.202 2.957 5.083 1.00 94.50 78 GLY A C 1
ATOM 636 O O . GLY A 1 78 ? -4.390 3.332 5.935 1.00 94.50 78 GLY A O 1
ATOM 637 N N . ALA A 1 79 ? -5.846 3.809 4.278 1.00 94.44 79 ALA A N 1
ATOM 638 C CA . ALA A 1 79 ? -5.701 5.258 4.336 1.00 94.44 79 ALA A CA 1
ATOM 639 C C . ALA A 1 79 ? -6.275 5.853 5.631 1.00 94.44 79 ALA A C 1
ATOM 641 O O . ALA A 1 79 ? -6.818 5.156 6.493 1.00 94.44 79 ALA A O 1
ATOM 642 N N . LYS A 1 80 ? -6.114 7.172 5.797 1.00 93.88 80 LYS A N 1
ATOM 643 C CA . LYS A 1 80 ? -6.446 7.853 7.052 1.00 93.88 80 LYS A CA 1
ATOM 644 C C . LYS A 1 80 ? -7.924 7.733 7.426 1.00 93.88 80 LYS A C 1
ATOM 646 O O . LYS A 1 80 ? -8.234 7.677 8.609 1.00 93.88 80 LYS A O 1
ATOM 651 N N . ASP A 1 81 ? -8.814 7.652 6.444 1.00 94.00 81 ASP A N 1
ATOM 652 C CA . ASP A 1 81 ? -10.242 7.400 6.645 1.00 94.00 81 ASP A CA 1
ATOM 653 C C . ASP A 1 81 ? -10.490 6.043 7.322 1.00 94.00 81 ASP A C 1
ATOM 655 O O . ASP A 1 81 ? -11.186 5.981 8.333 1.00 94.00 81 ASP A O 1
ATOM 659 N N . TYR A 1 82 ? -9.847 4.978 6.835 1.00 95.75 82 TYR A N 1
ATOM 660 C CA . TYR A 1 82 ? -9.910 3.646 7.437 1.00 95.75 82 TYR A CA 1
ATOM 661 C C . TYR A 1 82 ? -9.272 3.612 8.831 1.00 95.75 82 TYR A C 1
ATOM 663 O O . TYR A 1 82 ? -9.846 3.051 9.763 1.00 95.75 82 TYR A O 1
ATOM 671 N N . GLN A 1 83 ? -8.111 4.250 9.004 1.00 93.94 83 GLN A N 1
ATOM 672 C CA . GLN A 1 83 ? -7.461 4.353 10.315 1.00 93.94 83 GLN A CA 1
ATOM 673 C C . GLN A 1 83 ? -8.376 5.053 11.319 1.00 93.94 83 GLN A C 1
ATOM 675 O O . GLN A 1 83 ? -8.609 4.532 12.400 1.00 93.94 83 GLN A O 1
ATOM 680 N N . THR A 1 84 ? -8.952 6.198 10.961 1.00 92.94 84 THR A N 1
ATOM 681 C CA . THR A 1 84 ? -9.876 6.920 11.842 1.00 92.94 84 THR A CA 1
ATOM 682 C C . THR A 1 84 ? -11.117 6.084 12.153 1.00 92.94 84 THR A C 1
ATOM 684 O O . THR A 1 84 ? -11.497 5.978 13.316 1.00 92.94 84 THR A O 1
ATOM 687 N N . ALA A 1 85 ? -11.710 5.435 11.146 1.00 91.88 85 ALA A N 1
ATOM 688 C CA . ALA A 1 85 ? -12.910 4.616 11.315 1.00 91.88 85 ALA A CA 1
ATOM 689 C C . ALA A 1 85 ? -12.690 3.348 12.160 1.00 91.88 85 ALA A C 1
ATOM 691 O O . ALA A 1 85 ? -13.651 2.803 12.693 1.00 91.88 85 ALA A O 1
ATOM 692 N N . THR A 1 86 ? -11.444 2.890 12.288 1.00 91.94 86 THR A N 1
ATOM 693 C CA . THR A 1 86 ? -11.051 1.747 13.127 1.00 91.94 86 THR A CA 1
ATOM 694 C C . THR A 1 86 ? -10.391 2.179 14.440 1.00 91.94 86 THR A C 1
ATOM 696 O O . THR A 1 86 ? -9.843 1.342 15.149 1.00 91.94 86 THR A O 1
ATOM 699 N N . HIS A 1 87 ? -10.405 3.475 14.771 1.00 89.88 87 HIS A N 1
ATOM 700 C CA . HIS A 1 87 ? -9.683 4.045 15.918 1.00 89.88 87 HIS A CA 1
ATOM 701 C C . HIS A 1 87 ? -8.194 3.664 15.952 1.00 89.88 87 HIS A C 1
ATOM 703 O O . HIS A 1 87 ? -7.621 3.375 17.001 1.00 89.88 87 HIS A O 1
ATOM 709 N N . ASP A 1 88 ? -7.572 3.668 14.775 1.00 89.12 88 ASP A N 1
ATOM 710 C CA . ASP A 1 88 ? -6.174 3.321 14.547 1.00 89.12 88 ASP A CA 1
ATOM 711 C C . ASP A 1 88 ? -5.840 1.914 15.075 1.00 89.12 88 ASP A C 1
ATOM 713 O O . ASP A 1 88 ? -4.793 1.689 15.686 1.00 89.12 88 ASP A O 1
ATOM 717 N N . PHE A 1 89 ? -6.762 0.962 14.847 1.00 91.06 89 PHE A N 1
ATOM 718 C CA . PHE A 1 89 ? -6.743 -0.383 15.430 1.00 91.06 89 PHE A CA 1
ATOM 719 C C . PHE A 1 89 ? -5.375 -1.053 15.324 1.00 91.06 89 PHE A C 1
ATOM 721 O O . PHE A 1 89 ? -4.868 -1.547 16.320 1.00 91.06 89 PHE A O 1
ATOM 728 N N . ARG A 1 90 ? -4.738 -1.036 14.146 1.00 89.69 90 ARG A N 1
ATOM 729 C CA . ARG A 1 90 ? -3.419 -1.656 13.926 1.00 89.69 90 ARG A CA 1
ATOM 730 C C . ARG A 1 90 ? -2.337 -1.048 14.814 1.00 89.69 90 ARG A C 1
ATOM 732 O O . ARG A 1 90 ? -1.514 -1.769 15.373 1.00 89.69 90 ARG A O 1
ATOM 739 N N . ASN A 1 91 ? -2.294 0.276 14.915 1.00 86.94 91 ASN A N 1
ATOM 740 C CA . ASN A 1 91 ? -1.318 0.963 15.755 1.00 86.94 91 ASN A CA 1
ATOM 741 C C . ASN A 1 91 ? -1.601 0.685 17.236 1.00 86.94 91 ASN A C 1
ATOM 743 O O . ASN A 1 91 ? -0.694 0.353 17.996 1.00 86.94 91 ASN A O 1
ATOM 747 N N . ALA A 1 92 ? -2.875 0.748 17.628 1.00 85.56 92 ALA A N 1
ATOM 748 C CA . ALA A 1 92 ? -3.304 0.463 18.986 1.00 85.56 92 ALA A CA 1
ATOM 749 C C . ALA A 1 92 ? -3.050 -1.000 19.381 1.00 85.56 92 ALA A C 1
ATOM 751 O O . ALA A 1 92 ? -2.609 -1.243 20.491 1.00 85.56 92 ALA A O 1
ATOM 752 N N . TYR A 1 93 ? -3.242 -1.955 18.475 1.00 86.62 93 TYR A N 1
ATOM 753 C CA . TYR A 1 93 ? -2.992 -3.379 18.697 1.00 86.62 93 TYR A CA 1
ATOM 754 C C . TYR A 1 93 ? -1.509 -3.679 18.942 1.00 86.62 93 TYR A C 1
ATOM 756 O O . TYR A 1 93 ? -1.176 -4.489 19.798 1.00 86.62 93 TYR A O 1
ATOM 764 N N . ASN A 1 94 ? -0.609 -3.006 18.218 1.00 83.94 94 ASN A N 1
ATOM 765 C CA . ASN A 1 94 ? 0.832 -3.250 18.339 1.00 83.94 94 ASN A CA 1
ATOM 766 C C . ASN A 1 94 ? 1.504 -2.448 19.463 1.00 83.94 94 ASN A C 1
ATOM 768 O O . ASN A 1 94 ? 2.569 -2.838 19.935 1.00 83.94 94 ASN A O 1
ATOM 772 N N . HIS A 1 95 ? 0.932 -1.310 19.868 1.00 82.12 95 HIS A N 1
ATOM 773 C CA . HIS A 1 95 ? 1.628 -0.360 20.744 1.00 82.12 95 HIS A CA 1
ATOM 774 C C . HIS A 1 95 ? 0.805 0.136 21.940 1.00 82.12 95 HIS A C 1
ATOM 776 O O . HIS A 1 95 ? 1.335 0.894 22.755 1.00 82.12 95 HIS A O 1
ATOM 782 N N . ARG A 1 96 ? -0.486 -0.210 22.040 1.00 81.88 96 ARG A N 1
ATOM 783 C CA . ARG A 1 96 ? -1.419 0.254 23.088 1.00 81.88 96 ARG A CA 1
ATOM 784 C C . ARG A 1 96 ? -2.497 -0.811 23.367 1.00 81.88 96 ARG A C 1
ATOM 786 O O . ARG A 1 96 ? -2.238 -2.004 23.279 1.00 81.88 96 ARG A O 1
ATOM 793 N N . PHE A 1 97 ? -3.706 -0.365 23.713 1.00 80.88 97 PHE A N 1
ATOM 794 C CA . PHE A 1 97 ? -4.907 -1.185 23.810 1.00 80.88 97 PHE A CA 1
ATOM 795 C C . PHE A 1 97 ? -5.811 -0.885 22.616 1.00 80.88 97 PHE A C 1
ATOM 797 O O . PHE A 1 97 ? -6.291 0.242 22.470 1.00 80.88 97 PHE A O 1
ATOM 804 N N . SER A 1 98 ? -6.031 -1.875 21.751 1.00 80.69 98 SER A N 1
ATOM 805 C CA . SER A 1 98 ? -6.970 -1.748 20.638 1.00 80.69 98 SER A CA 1
ATOM 806 C C . SER A 1 98 ? -8.425 -1.688 21.130 1.00 80.69 98 SER A C 1
ATOM 808 O O . SER A 1 98 ? -8.745 -2.192 22.215 1.00 80.69 98 SER A O 1
ATOM 810 N N . PRO A 1 99 ? -9.338 -1.082 20.350 1.00 81.31 99 PRO A N 1
ATOM 811 C CA . PRO A 1 99 ? -10.771 -1.234 20.578 1.00 81.31 99 PRO A CA 1
ATOM 812 C C . PRO A 1 99 ? -11.162 -2.714 20.644 1.00 81.31 99 PRO A C 1
ATOM 814 O O . PRO A 1 99 ? -10.608 -3.537 19.911 1.00 81.31 99 PRO A O 1
ATOM 817 N N . ARG A 1 100 ? -12.130 -3.051 21.500 1.00 86.06 100 ARG A N 1
ATOM 818 C CA . ARG A 1 100 ? -12.771 -4.374 21.474 1.00 86.06 100 ARG A CA 1
ATOM 819 C C . ARG A 1 100 ? -13.626 -4.534 20.217 1.00 86.06 100 ARG A C 1
ATOM 821 O O . ARG A 1 100 ? -13.999 -3.545 19.586 1.00 86.06 100 ARG A O 1
ATOM 828 N N . ILE A 1 101 ? -13.938 -5.774 19.858 1.00 83.81 101 ILE A N 1
ATOM 829 C CA . ILE A 1 101 ? -14.771 -6.098 18.699 1.00 83.81 101 ILE A CA 1
ATOM 830 C C . ILE A 1 101 ? -16.076 -6.709 19.217 1.00 83.81 101 ILE A C 1
ATOM 832 O O . ILE A 1 101 ? -16.085 -7.545 20.114 1.00 83.81 101 ILE A O 1
ATOM 836 N N . VAL A 1 102 ? -17.198 -6.254 18.666 1.00 76.81 102 VAL A N 1
ATOM 837 C CA . VAL A 1 102 ? -18.583 -6.617 19.010 1.00 76.81 102 VAL A CA 1
ATOM 838 C C . VAL A 1 102 ? -19.057 -6.202 20.409 1.00 76.81 102 VAL A C 1
ATOM 840 O O . VAL A 1 102 ? -20.099 -5.559 20.508 1.00 76.81 102 VAL A O 1
ATOM 843 N N . ILE A 1 103 ? -18.339 -6.541 21.482 1.00 74.56 103 ILE A N 1
ATOM 844 C CA . ILE A 1 103 ? -18.713 -6.210 22.867 1.00 74.56 103 ILE A CA 1
ATOM 845 C C . ILE A 1 103 ? -17.492 -5.695 23.627 1.00 74.56 103 ILE A C 1
ATOM 847 O O . ILE A 1 103 ? -16.391 -6.223 23.504 1.00 74.56 103 ILE A O 1
ATOM 851 N N . GLY A 1 104 ? -17.716 -4.688 24.469 1.00 67.75 104 GLY A N 1
ATOM 852 C CA . GLY A 1 104 ? -16.734 -4.176 25.416 1.00 67.75 104 GLY A CA 1
ATOM 853 C C . GLY A 1 104 ? -16.466 -2.687 25.246 1.00 67.75 104 GLY A C 1
ATOM 854 O O . GLY A 1 104 ? -16.864 -2.059 24.266 1.00 67.75 104 GLY A O 1
ATOM 855 N N . ILE A 1 105 ? -15.782 -2.128 26.236 1.00 69.00 105 ILE A N 1
ATOM 856 C CA . ILE A 1 105 ? -15.325 -0.742 26.249 1.00 69.00 105 ILE A CA 1
ATOM 857 C C . ILE A 1 105 ? -13.817 -0.779 26.471 1.00 69.00 105 ILE A C 1
ATOM 859 O O . ILE A 1 105 ? -13.334 -1.467 27.375 1.00 69.00 105 ILE A O 1
ATOM 863 N N . SER A 1 106 ? -13.069 -0.064 25.635 1.00 74.88 106 SER A N 1
ATOM 864 C CA . SER A 1 106 ? -11.638 0.145 25.854 1.00 74.88 106 SER A CA 1
ATOM 865 C C . SER A 1 106 ? -11.446 1.499 26.533 1.00 74.88 106 SER A C 1
ATOM 867 O O . SER A 1 106 ? -11.678 2.541 25.918 1.00 74.88 106 SER A O 1
ATOM 869 N N . ASN A 1 107 ? -11.021 1.493 27.800 1.00 68.56 107 ASN A N 1
ATOM 870 C CA . ASN A 1 107 ? -10.650 2.718 28.508 1.00 68.56 107 ASN A CA 1
ATOM 871 C C . ASN A 1 107 ? -9.325 3.241 27.952 1.00 68.56 107 ASN A C 1
ATOM 873 O O . ASN A 1 107 ? -8.297 2.564 28.027 1.00 68.56 107 ASN A O 1
ATOM 877 N N . LEU A 1 108 ? -9.345 4.450 27.395 1.00 69.56 108 LEU A N 1
ATOM 878 C CA . LEU A 1 108 ? -8.169 5.092 26.828 1.00 69.56 108 LEU A CA 1
ATOM 879 C C . LEU A 1 108 ? -7.725 6.239 27.739 1.00 69.56 108 LEU A C 1
ATOM 881 O O . LEU A 1 108 ? -8.371 7.284 27.821 1.00 69.56 108 LEU A O 1
ATOM 885 N N . VAL A 1 109 ? -6.577 6.060 28.393 1.00 77.25 109 VAL A N 1
ATOM 886 C CA . VAL A 1 109 ? -5.849 7.164 29.027 1.00 77.25 109 VAL A CA 1
ATOM 887 C C . VAL A 1 109 ? -4.960 7.798 27.964 1.00 77.25 109 VAL A C 1
ATOM 889 O O . VAL A 1 109 ? -4.047 7.165 27.433 1.00 77.25 109 VAL A O 1
ATOM 892 N N . THR A 1 110 ? -5.222 9.059 27.631 1.00 76.88 110 THR A N 1
ATOM 893 C CA . THR A 1 110 ? -4.423 9.814 26.661 1.00 76.88 110 THR A CA 1
ATOM 894 C C . THR A 1 110 ? -3.583 10.858 27.369 1.00 76.88 110 THR A C 1
ATOM 896 O O . THR A 1 110 ? -4.101 11.781 27.987 1.00 76.88 110 THR A O 1
ATOM 899 N N . ARG A 1 111 ? -2.262 10.738 27.257 1.00 84.00 111 ARG A N 1
ATOM 900 C CA . ARG A 1 111 ? -1.334 11.762 27.734 1.00 84.00 111 ARG A CA 1
ATOM 901 C C . ARG A 1 111 ? -1.076 12.773 26.621 1.00 84.00 111 ARG A C 1
ATOM 903 O O . ARG A 1 111 ? -0.661 12.390 25.527 1.00 84.00 111 ARG A O 1
ATOM 910 N N . ARG A 1 112 ? -1.281 14.059 26.900 1.00 83.88 112 ARG A N 1
ATOM 911 C CA . ARG A 1 112 ? -0.946 15.174 26.005 1.00 83.88 112 ARG A CA 1
ATOM 912 C C . ARG A 1 112 ? 0.131 16.026 26.664 1.00 83.88 112 ARG A C 1
ATOM 914 O O . ARG A 1 112 ? 0.056 16.314 27.853 1.00 83.88 112 ARG A O 1
ATOM 921 N N . VAL A 1 113 ? 1.139 16.411 25.889 1.00 87.00 113 VAL A N 1
ATOM 922 C CA . VAL A 1 113 ? 2.174 17.355 26.324 1.00 87.00 113 VAL A CA 1
ATOM 923 C C . VAL A 1 113 ? 2.015 18.614 25.498 1.00 87.00 113 VAL A C 1
ATOM 925 O O . VAL A 1 113 ? 2.072 18.556 24.266 1.00 87.00 113 VAL A O 1
ATOM 928 N N . ASN A 1 114 ? 1.814 19.745 26.161 1.00 85.44 114 ASN A N 1
ATOM 929 C CA . ASN A 1 114 ? 1.893 21.034 25.505 1.00 85.44 114 ASN A CA 1
ATOM 930 C C . ASN A 1 114 ? 3.372 21.333 25.223 1.00 85.44 114 ASN A C 1
ATOM 932 O O . ASN A 1 114 ? 4.154 21.562 26.140 1.00 85.44 114 ASN A O 1
ATOM 936 N N . LYS A 1 115 ? 3.763 21.312 23.944 1.00 86.56 115 LYS A N 1
ATOM 937 C CA . LYS A 1 115 ? 5.158 21.528 23.534 1.00 86.56 115 LYS A CA 1
ATOM 938 C C . LYS A 1 115 ? 5.676 22.938 23.842 1.00 86.56 115 LYS A C 1
ATOM 940 O O . LYS A 1 115 ? 6.882 23.101 23.948 1.00 86.56 115 LYS A O 1
ATOM 945 N N . ALA A 1 116 ? 4.793 23.929 23.981 1.00 84.81 116 ALA A N 1
ATOM 946 C CA . ALA A 1 116 ? 5.178 25.311 24.259 1.00 84.81 116 ALA A CA 1
ATOM 947 C C . ALA A 1 116 ? 5.405 25.571 25.756 1.00 84.81 116 ALA A C 1
ATOM 949 O O . ALA A 1 116 ? 6.287 26.340 26.116 1.00 84.81 116 ALA A O 1
ATOM 950 N N . THR A 1 117 ? 4.626 24.930 26.629 1.00 88.94 117 THR A N 1
ATOM 951 C CA . THR A 1 117 ? 4.677 25.168 28.085 1.00 88.94 117 THR A CA 1
ATOM 952 C C . THR A 1 117 ? 5.298 24.015 28.871 1.00 88.94 117 THR A C 1
ATOM 954 O O . THR A 1 117 ? 5.479 24.124 30.079 1.00 88.94 117 THR A O 1
ATOM 957 N N . GLY A 1 118 ? 5.554 22.873 28.226 1.00 87.75 118 GLY A N 1
ATOM 958 C CA . GLY A 1 118 ? 5.986 21.636 28.881 1.00 87.75 118 GLY A CA 1
ATOM 959 C C . GLY A 1 118 ? 4.908 20.974 29.748 1.00 87.75 118 GLY A C 1
ATOM 960 O O . GLY A 1 118 ? 5.153 19.911 30.319 1.00 87.75 118 GLY A O 1
ATOM 961 N N . SER A 1 119 ? 3.711 21.562 29.851 1.00 84.44 119 SER A N 1
ATOM 962 C CA . SER A 1 119 ? 2.664 21.050 30.731 1.00 84.44 119 SER A CA 1
ATOM 963 C C . SER A 1 119 ? 2.073 19.744 30.204 1.00 84.44 119 SER A C 1
ATOM 965 O O . SER A 1 119 ? 1.914 19.532 28.998 1.00 84.44 119 SER A O 1
ATOM 967 N N . VAL A 1 120 ? 1.748 18.849 31.135 1.00 88.06 120 VAL A N 1
ATOM 968 C CA . VAL A 1 120 ? 1.208 17.519 30.849 1.00 88.06 120 VAL A CA 1
ATOM 969 C C . VAL A 1 120 ? -0.255 17.483 31.266 1.00 88.06 120 VAL A C 1
ATOM 971 O O . VAL A 1 120 ? -0.584 17.869 32.385 1.00 88.06 120 VAL A O 1
ATOM 974 N N . SER A 1 121 ? -1.126 16.984 30.394 1.00 86.94 121 SER A N 1
ATOM 975 C CA . SER A 1 121 ? -2.520 16.687 30.722 1.00 86.94 121 SER A CA 1
ATOM 976 C C . SER A 1 121 ? -2.869 15.241 30.384 1.00 86.94 121 SER A C 1
ATOM 978 O O . SER A 1 121 ? -2.300 14.637 29.470 1.00 86.94 121 SER A O 1
ATOM 980 N N . TYR A 1 122 ? -3.806 14.684 31.147 1.00 84.25 122 TYR A N 1
ATOM 981 C CA . TYR A 1 122 ? -4.342 13.345 30.940 1.00 84.25 122 TYR A CA 1
ATOM 982 C C . TYR A 1 122 ? -5.827 13.454 30.611 1.00 84.25 122 TYR A C 1
ATOM 984 O O . TYR A 1 122 ? -6.587 14.075 31.350 1.00 84.25 122 TYR A O 1
ATOM 992 N N . GLY A 1 123 ? -6.228 12.882 29.480 1.00 75.69 123 GLY A N 1
ATOM 993 C CA . GLY A 1 123 ? -7.624 12.703 29.109 1.00 75.69 123 GLY A CA 1
ATOM 994 C C . GLY A 1 123 ? -8.046 11.269 29.392 1.00 75.69 123 GLY A C 1
ATOM 995 O O . GLY A 1 123 ? -7.390 10.342 28.915 1.00 75.69 123 GLY A O 1
ATOM 996 N N . PHE A 1 124 ? -9.133 11.104 30.136 1.00 79.56 124 PHE A N 1
ATOM 997 C CA . PHE A 1 124 ? -9.794 9.822 30.352 1.00 79.56 124 PHE A CA 1
ATOM 998 C C . PHE A 1 124 ? -10.995 9.746 29.417 1.00 79.56 124 PHE A C 1
ATOM 1000 O O . PHE A 1 124 ? -11.795 10.680 29.366 1.00 79.56 124 PHE A O 1
ATOM 1007 N N . GLY A 1 125 ? -11.097 8.668 28.650 1.00 75.88 125 GLY A N 1
ATOM 1008 C CA . GLY A 1 125 ? -12.219 8.459 27.749 1.00 75.88 125 GLY A CA 1
ATOM 1009 C C . GLY A 1 125 ? -12.452 6.989 27.460 1.00 75.88 125 GLY A C 1
ATOM 1010 O O . GLY A 1 125 ? -11.609 6.134 27.736 1.00 75.88 125 GLY A O 1
ATOM 1011 N N . GLU A 1 126 ? -13.604 6.721 26.866 1.00 77.50 126 GLU A N 1
ATOM 1012 C CA . GLU A 1 126 ? -14.037 5.393 26.464 1.00 77.50 126 GLU A CA 1
ATOM 1013 C C . GLU A 1 126 ? -14.033 5.304 24.941 1.00 77.50 126 GLU A C 1
ATOM 1015 O O . GLU A 1 126 ? -14.451 6.232 24.245 1.00 77.50 126 GLU A O 1
ATOM 1020 N N . THR A 1 127 ? -13.535 4.190 24.410 1.00 79.69 127 THR A N 1
ATOM 1021 C CA . THR A 1 127 ? -13.721 3.837 23.000 1.00 79.69 127 THR A CA 1
ATOM 1022 C C . THR A 1 127 ? -14.695 2.664 22.938 1.00 79.69 127 THR A C 1
ATOM 1024 O O . THR A 1 127 ? -14.367 1.597 23.475 1.00 79.69 127 THR A O 1
ATOM 1027 N N . PRO A 1 128 ? -15.885 2.839 22.333 1.00 80.69 128 PRO A N 1
ATOM 1028 C CA . PRO A 1 128 ? -16.838 1.749 22.190 1.00 80.69 128 PRO A CA 1
ATOM 1029 C C . PRO A 1 128 ? -16.259 0.651 21.294 1.00 80.69 128 PRO A C 1
ATOM 1031 O O . PRO A 1 128 ? -15.395 0.905 20.449 1.00 80.69 128 PRO A O 1
ATOM 1034 N N . ALA A 1 129 ? -16.743 -0.578 21.474 1.00 85.81 129 ALA A N 1
ATOM 1035 C CA . ALA A 1 129 ? -16.367 -1.678 20.602 1.00 85.81 129 ALA A CA 1
ATOM 1036 C C . ALA A 1 129 ? -16.714 -1.384 19.134 1.00 85.81 129 ALA A C 1
ATOM 1038 O O . ALA A 1 129 ? -17.763 -0.818 18.814 1.00 85.81 129 ALA A O 1
ATOM 1039 N N . LEU A 1 130 ? -15.848 -1.842 18.230 1.00 88.94 130 LEU A N 1
ATOM 1040 C CA . LEU A 1 130 ? -16.151 -1.882 16.807 1.00 88.94 130 LEU A CA 1
ATOM 1041 C C . LEU A 1 130 ? -17.239 -2.930 16.569 1.00 88.94 130 LEU A C 1
ATOM 1043 O O . LEU A 1 130 ? -17.048 -4.110 16.865 1.00 88.94 130 LEU A O 1
ATOM 1047 N N . THR A 1 131 ? -18.383 -2.516 16.027 1.00 91.06 131 THR A N 1
ATOM 1048 C CA . THR A 1 131 ? -19.455 -3.460 15.695 1.00 91.06 131 THR A CA 1
ATOM 1049 C C . THR A 1 131 ? -19.043 -4.333 14.513 1.00 91.06 131 THR A C 1
ATOM 1051 O O . THR A 1 131 ? -18.323 -3.886 13.617 1.00 91.06 131 THR A O 1
ATOM 1054 N N . LEU A 1 132 ? -19.519 -5.581 14.478 1.00 90.19 132 LEU A N 1
ATOM 1055 C CA . LEU A 1 132 ? -19.183 -6.496 13.386 1.00 90.19 132 LEU A CA 1
ATOM 1056 C C . LEU A 1 132 ? -19.636 -5.947 12.027 1.00 90.19 132 LEU A C 1
ATOM 1058 O O . LEU A 1 132 ? -18.857 -5.967 11.082 1.00 90.19 132 LEU A O 1
ATOM 1062 N N . LEU A 1 133 ? -20.850 -5.388 11.957 1.00 91.81 133 LEU A N 1
ATOM 1063 C CA . LEU A 1 133 ? -21.372 -4.747 10.747 1.00 91.81 133 LEU A CA 1
ATOM 1064 C C . LEU A 1 133 ? -20.418 -3.657 10.246 1.00 91.81 133 LEU A C 1
ATOM 1066 O O . LEU A 1 133 ? -20.048 -3.644 9.076 1.00 91.81 133 LEU A O 1
ATOM 1070 N N . ARG A 1 134 ? -19.935 -2.801 11.156 1.00 92.69 134 ARG A N 1
ATOM 1071 C CA . ARG A 1 134 ? -19.009 -1.729 10.798 1.00 92.69 134 ARG A CA 1
ATOM 1072 C C . ARG A 1 134 ? -17.667 -2.259 10.303 1.00 92.69 134 ARG A C 1
ATOM 1074 O O . ARG A 1 134 ? -17.108 -1.717 9.354 1.00 92.69 134 ARG A O 1
ATOM 1081 N N . VAL A 1 135 ? -17.138 -3.300 10.945 1.00 92.81 135 VAL A N 1
ATOM 1082 C CA . VAL A 1 135 ? -15.890 -3.948 10.519 1.00 92.81 135 VAL A CA 1
ATOM 1083 C C . VAL A 1 135 ? -16.040 -4.521 9.109 1.00 92.81 135 VAL A C 1
ATOM 1085 O O . VAL A 1 135 ? -15.174 -4.276 8.272 1.00 92.81 135 VAL A O 1
ATOM 1088 N N . VAL A 1 136 ? -17.142 -5.219 8.826 1.00 94.81 136 VAL A N 1
ATOM 1089 C CA . VAL A 1 136 ? -17.419 -5.807 7.506 1.00 94.81 136 VAL A CA 1
ATOM 1090 C C . VAL A 1 136 ? -17.475 -4.727 6.422 1.00 94.81 136 VAL A C 1
ATOM 1092 O O . VAL A 1 136 ? -16.700 -4.804 5.473 1.00 94.81 136 VAL A O 1
ATOM 1095 N N . GLU A 1 137 ? -18.275 -3.671 6.602 1.00 96.38 137 GLU A N 1
ATOM 1096 C CA . GLU A 1 137 ? -18.382 -2.553 5.641 1.00 96.38 137 GLU A CA 1
ATOM 1097 C C . GLU A 1 137 ? -17.018 -1.917 5.313 1.00 96.38 137 GLU A C 1
ATOM 1099 O O . GLU A 1 137 ? -16.685 -1.607 4.159 1.00 96.38 137 GLU A O 1
ATOM 1104 N N . LEU A 1 138 ? -16.201 -1.701 6.350 1.00 96.56 138 LEU A N 1
ATOM 1105 C CA . LEU A 1 138 ? -14.872 -1.119 6.197 1.00 96.56 138 LEU A CA 1
ATOM 1106 C C . LEU A 1 138 ? -13.946 -2.057 5.420 1.00 96.56 138 LEU A C 1
ATOM 1108 O O . LEU A 1 138 ? -13.201 -1.594 4.553 1.00 96.56 138 LEU A O 1
ATOM 1112 N N . LEU A 1 139 ? -13.990 -3.357 5.710 1.00 96.69 139 LEU A N 1
ATOM 1113 C CA . LEU A 1 139 ? -13.158 -4.358 5.049 1.00 96.69 139 LEU A CA 1
ATOM 1114 C C . LEU A 1 139 ? -13.568 -4.600 3.597 1.00 96.69 139 LEU A C 1
ATOM 1116 O O . LEU A 1 139 ? -12.683 -4.728 2.755 1.00 96.69 139 LEU A O 1
ATOM 1120 N N . GLU A 1 140 ? -14.859 -4.584 3.271 1.00 97.88 140 GLU A N 1
ATOM 1121 C CA . GLU A 1 140 ? -15.340 -4.646 1.884 1.00 97.88 140 GLU A CA 1
ATOM 1122 C C . GLU A 1 140 ? -14.787 -3.479 1.058 1.00 97.88 140 GLU A C 1
ATOM 1124 O O . GLU A 1 140 ? -14.245 -3.672 -0.033 1.00 97.88 140 GLU A O 1
ATOM 1129 N N . THR A 1 141 ? -14.805 -2.273 1.632 1.00 97.88 141 THR A N 1
ATOM 1130 C CA . THR A 1 141 ? -14.197 -1.091 1.006 1.00 97.88 141 THR A CA 1
ATOM 1131 C C . THR A 1 141 ? -12.689 -1.272 0.800 1.00 97.88 141 THR A C 1
ATOM 1133 O O . THR A 1 141 ? -12.152 -0.901 -0.246 1.00 97.88 141 THR A O 1
ATOM 1136 N N . GLN A 1 142 ? -11.972 -1.831 1.781 1.00 97.94 142 GLN A N 1
ATOM 1137 C CA . GLN A 1 142 ? -10.536 -2.096 1.633 1.00 97.94 142 GLN A CA 1
ATOM 1138 C C . GLN A 1 142 ? -10.244 -3.197 0.611 1.00 97.94 142 GLN A C 1
ATOM 1140 O O . GLN A 1 142 ? -9.248 -3.099 -0.104 1.00 97.94 142 GLN A O 1
ATOM 1145 N N . CYS A 1 143 ? -11.114 -4.200 0.506 1.00 97.88 143 CYS A N 1
ATOM 1146 C CA . CYS A 1 143 ? -11.025 -5.271 -0.477 1.00 97.88 143 CYS A CA 1
ATOM 1147 C C . CYS A 1 143 ? -11.126 -4.715 -1.908 1.00 97.88 143 CYS A C 1
ATOM 1149 O O . CYS A 1 143 ? -10.231 -4.950 -2.720 1.00 97.88 143 CYS A O 1
ATOM 1151 N N . ASP A 1 144 ? -12.133 -3.883 -2.199 1.00 98.25 144 ASP A N 1
ATOM 1152 C CA . ASP A 1 144 ? -12.259 -3.200 -3.499 1.00 98.25 144 ASP A CA 1
ATOM 1153 C C . ASP A 1 144 ? -11.031 -2.324 -3.808 1.00 98.25 144 ASP A C 1
ATOM 1155 O O . ASP A 1 144 ? -10.452 -2.403 -4.896 1.00 98.25 144 ASP A O 1
ATOM 1159 N N . ARG A 1 145 ? -10.552 -1.540 -2.833 1.00 98.31 145 ARG A N 1
ATOM 1160 C CA . ARG A 1 145 ? -9.335 -0.724 -3.003 1.00 98.31 145 ARG A CA 1
ATOM 1161 C C . ARG A 1 145 ? -8.102 -1.579 -3.303 1.00 98.31 145 ARG A C 1
ATOM 1163 O O . ARG A 1 145 ? -7.309 -1.205 -4.170 1.00 98.31 145 ARG A O 1
ATOM 1170 N N . ALA A 1 146 ? -7.944 -2.712 -2.619 1.00 98.12 146 ALA A N 1
ATOM 1171 C CA . ALA A 1 146 ? -6.838 -3.638 -2.835 1.00 98.12 146 ALA A CA 1
ATOM 1172 C C . ALA A 1 146 ? -6.890 -4.263 -4.237 1.00 98.12 146 ALA A C 1
ATOM 1174 O O . ALA A 1 146 ? -5.863 -4.292 -4.917 1.00 98.12 146 ALA A O 1
ATOM 1175 N N . HIS A 1 147 ? -8.070 -4.673 -4.711 1.00 98.44 147 HIS A N 1
ATOM 1176 C CA . HIS A 1 147 ? -8.239 -5.168 -6.080 1.00 98.44 147 HIS A CA 1
ATOM 1177 C C . HIS A 1 147 ? -7.884 -4.105 -7.121 1.00 98.44 147 HIS A C 1
ATOM 1179 O O . HIS A 1 147 ? -7.087 -4.367 -8.020 1.00 98.44 147 HIS A O 1
ATOM 1185 N N . ARG A 1 148 ? -8.364 -2.867 -6.962 1.00 98.38 148 ARG A N 1
ATOM 1186 C CA . ARG A 1 148 ? -8.015 -1.771 -7.883 1.00 98.38 148 ARG A CA 1
ATOM 1187 C C . ARG A 1 148 ? -6.516 -1.479 -7.897 1.00 98.38 148 ARG A C 1
ATOM 1189 O O . ARG A 1 148 ? -5.963 -1.179 -8.960 1.00 98.38 148 ARG A O 1
ATOM 1196 N N . ALA A 1 149 ? -5.856 -1.537 -6.738 1.00 98.31 149 ALA A N 1
ATOM 1197 C CA . ALA A 1 149 ? -4.406 -1.395 -6.644 1.00 98.31 149 ALA A CA 1
ATOM 1198 C C . ALA A 1 149 ? -3.694 -2.551 -7.367 1.00 98.31 149 ALA A C 1
ATOM 1200 O O . ALA A 1 149 ? -2.782 -2.300 -8.159 1.00 98.31 149 ALA A O 1
ATOM 1201 N N . PHE A 1 150 ? -4.166 -3.787 -7.193 1.00 98.50 150 PHE A N 1
ATOM 1202 C CA . PHE A 1 150 ? -3.641 -4.958 -7.894 1.00 98.50 150 PHE A CA 1
ATOM 1203 C C . PHE A 1 150 ? -3.785 -4.844 -9.418 1.00 98.50 150 PHE A C 1
ATOM 1205 O O . PHE A 1 150 ? -2.813 -5.047 -10.140 1.00 98.50 150 PHE A O 1
ATOM 1212 N N . GLU A 1 151 ? -4.937 -4.417 -9.930 1.00 98.62 151 GLU A N 1
ATOM 1213 C CA . GLU A 1 151 ? -5.135 -4.203 -11.371 1.00 98.62 151 GLU A CA 1
ATOM 1214 C C . GLU A 1 151 ? -4.143 -3.186 -11.952 1.00 98.62 151 GLU A C 1
ATOM 1216 O O . GLU A 1 151 ? -3.567 -3.392 -13.023 1.00 98.62 151 GLU A O 1
ATOM 1221 N N . SER A 1 152 ? -3.914 -2.072 -11.247 1.00 98.38 152 SER A N 1
ATOM 1222 C CA . SER A 1 152 ? -2.924 -1.075 -11.671 1.00 98.38 152 SER A CA 1
ATOM 1223 C C . SER A 1 152 ? -1.488 -1.573 -11.543 1.00 98.38 152 SER A C 1
ATOM 1225 O O . SER A 1 152 ? -0.648 -1.217 -12.365 1.00 98.38 152 SER A O 1
ATOM 1227 N N . PHE A 1 153 ? -1.213 -2.427 -10.558 1.00 98.50 153 PHE A N 1
ATOM 1228 C CA . PHE A 1 153 ? 0.076 -3.088 -10.419 1.00 98.50 153 PHE A CA 1
ATOM 1229 C C . PHE A 1 153 ? 0.333 -4.021 -11.605 1.00 98.50 153 PHE A C 1
ATOM 1231 O O . PHE A 1 153 ? 1.393 -3.959 -12.214 1.00 98.50 153 PHE A O 1
ATOM 1238 N N . GLN A 1 154 ? -0.665 -4.798 -12.032 1.00 98.62 154 GLN A N 1
ATOM 1239 C CA . GLN A 1 154 ? -0.563 -5.611 -13.246 1.00 98.62 154 GLN A CA 1
ATOM 1240 C C . GLN A 1 154 ? -0.313 -4.758 -14.499 1.00 98.62 154 GLN A C 1
ATOM 1242 O O . GLN A 1 154 ? 0.430 -5.165 -15.387 1.00 98.62 154 GLN A O 1
ATOM 1247 N N . GLN A 1 155 ? -0.914 -3.566 -14.594 1.00 98.50 155 GLN A N 1
ATOM 1248 C CA . GLN A 1 155 ? -0.623 -2.639 -15.696 1.00 98.50 155 GLN A CA 1
ATOM 1249 C C . GLN A 1 155 ? 0.823 -2.130 -15.666 1.00 98.50 155 GLN A C 1
ATOM 1251 O O . GLN A 1 155 ? 1.424 -1.991 -16.728 1.00 98.50 155 GLN A O 1
ATOM 1256 N N . LEU A 1 156 ? 1.373 -1.869 -14.478 1.00 98.50 156 LEU A N 1
ATOM 1257 C CA . LEU A 1 156 ? 2.779 -1.508 -14.295 1.00 98.50 156 LEU A CA 1
ATOM 1258 C C . LEU A 1 156 ? 3.709 -2.655 -14.713 1.00 98.50 156 LEU A C 1
ATOM 1260 O O . LEU A 1 156 ? 4.626 -2.437 -15.498 1.00 98.50 156 LEU A O 1
ATOM 1264 N N . VAL A 1 157 ? 3.417 -3.885 -14.286 1.00 98.31 157 VAL A N 1
ATOM 1265 C CA . VAL A 1 157 ? 4.178 -5.080 -14.691 1.00 98.31 157 VAL A CA 1
ATOM 1266 C C . VAL A 1 157 ? 4.171 -5.252 -16.212 1.00 98.31 157 VAL A C 1
ATOM 1268 O O . VAL A 1 157 ? 5.227 -5.436 -16.806 1.00 98.31 157 VAL A O 1
ATOM 1271 N N . ARG A 1 158 ? 3.019 -5.085 -16.872 1.00 98.50 158 ARG A N 1
ATOM 1272 C CA . ARG A 1 158 ? 2.941 -5.127 -18.344 1.00 98.50 158 ARG A CA 1
ATOM 1273 C C . ARG A 1 158 ? 3.770 -4.030 -19.024 1.00 98.50 158 ARG A C 1
ATOM 1275 O O . ARG A 1 158 ? 4.332 -4.268 -20.090 1.00 98.50 158 ARG A O 1
ATOM 1282 N N . GLU A 1 159 ? 3.861 -2.835 -18.431 1.00 97.94 159 GLU A N 1
ATOM 1283 C CA . GLU A 1 159 ? 4.757 -1.773 -18.923 1.00 97.94 159 GLU A CA 1
ATOM 1284 C C . GLU A 1 159 ? 6.229 -2.209 -18.828 1.00 97.94 159 GLU A C 1
ATOM 1286 O O . GLU A 1 159 ? 6.992 -1.990 -19.770 1.00 97.94 159 GLU A O 1
ATOM 1291 N N . HIS A 1 160 ? 6.614 -2.867 -17.729 1.00 97.62 160 HIS A N 1
ATOM 1292 C CA . HIS A 1 160 ? 7.968 -3.397 -17.537 1.00 97.62 160 HIS A CA 1
ATOM 1293 C C . HIS A 1 160 ? 8.294 -4.494 -18.555 1.00 97.62 160 HIS A C 1
ATOM 1295 O O . HIS A 1 160 ? 9.326 -4.426 -19.219 1.00 97.62 160 HIS A O 1
ATOM 1301 N N . GLU A 1 161 ? 7.403 -5.473 -18.723 1.00 97.31 161 GLU A N 1
ATOM 1302 C CA . GLU A 1 161 ? 7.567 -6.573 -19.681 1.00 97.31 161 GLU A CA 1
ATOM 1303 C C . GLU A 1 161 ? 7.776 -6.061 -21.111 1.00 97.31 161 GLU A C 1
ATOM 1305 O O . GLU A 1 161 ? 8.653 -6.550 -21.827 1.00 97.31 161 GLU A O 1
ATOM 1310 N N . ALA A 1 162 ? 6.998 -5.055 -21.523 1.00 96.25 162 ALA A N 1
ATOM 1311 C CA . ALA A 1 162 ? 7.130 -4.442 -22.840 1.00 96.25 162 ALA A CA 1
ATOM 1312 C C . ALA A 1 162 ? 8.493 -3.753 -23.021 1.00 96.25 162 ALA A C 1
ATOM 1314 O O . ALA A 1 162 ? 9.126 -3.917 -24.065 1.00 96.25 162 ALA A O 1
ATOM 1315 N N . ALA A 1 163 ? 8.961 -3.021 -22.004 1.00 95.38 163 ALA A N 1
ATOM 1316 C CA . ALA A 1 163 ? 10.260 -2.352 -22.041 1.00 95.38 163 ALA A CA 1
ATOM 1317 C C . ALA A 1 163 ? 11.424 -3.353 -22.107 1.00 95.38 163 ALA A C 1
ATOM 1319 O O . ALA A 1 163 ? 12.284 -3.227 -22.974 1.00 95.38 163 ALA A O 1
ATOM 1320 N N . ILE A 1 164 ? 11.409 -4.383 -21.256 1.00 94.69 164 ILE A N 1
ATOM 1321 C CA . ILE A 1 164 ? 12.448 -5.425 -21.212 1.00 94.69 164 ILE A CA 1
ATOM 1322 C C . ILE A 1 164 ? 12.500 -6.200 -22.533 1.00 94.69 164 ILE A C 1
ATOM 1324 O O . ILE A 1 164 ? 13.574 -6.463 -23.067 1.00 94.69 164 ILE A O 1
ATOM 1328 N N . ARG A 1 165 ? 11.342 -6.541 -23.111 1.00 94.44 165 ARG A N 1
ATOM 1329 C CA . ARG A 1 165 ? 11.296 -7.214 -24.417 1.00 94.44 165 ARG A CA 1
ATOM 1330 C C . ARG A 1 165 ? 11.888 -6.344 -25.527 1.00 94.44 165 ARG A C 1
ATOM 1332 O O . ARG A 1 165 ? 12.601 -6.865 -26.386 1.00 94.44 165 ARG A O 1
ATOM 1339 N N . GLY A 1 166 ? 11.590 -5.044 -25.515 1.00 91.25 166 GLY A N 1
ATOM 1340 C CA . GLY A 1 166 ? 12.156 -4.086 -26.464 1.00 91.25 166 GLY A CA 1
ATOM 1341 C C . GLY A 1 166 ? 13.679 -4.006 -26.364 1.00 91.25 166 GLY A C 1
ATOM 1342 O O . GLY A 1 166 ? 14.361 -4.132 -27.380 1.00 91.25 166 GLY A O 1
ATOM 1343 N N . ASP A 1 167 ? 14.200 -3.886 -25.143 1.00 89.88 167 ASP A N 1
ATOM 1344 C CA . ASP A 1 167 ? 15.639 -3.831 -24.862 1.00 89.88 167 ASP A CA 1
ATOM 1345 C C . ASP A 1 167 ? 16.372 -5.115 -25.291 1.00 89.88 167 ASP A C 1
ATOM 1347 O O . ASP A 1 167 ? 17.369 -5.066 -26.017 1.00 89.88 167 ASP A O 1
ATOM 1351 N N . ASN A 1 168 ? 15.814 -6.285 -24.964 1.00 88.69 168 ASN A N 1
ATOM 1352 C CA . ASN A 1 168 ? 16.371 -7.574 -25.384 1.00 88.69 168 ASN A CA 1
ATOM 1353 C C . ASN A 1 168 ? 16.419 -7.712 -26.913 1.00 88.69 168 ASN A C 1
ATOM 1355 O O . ASN A 1 168 ? 17.405 -8.199 -27.466 1.00 88.69 168 ASN A O 1
ATOM 1359 N N . THR A 1 169 ? 15.373 -7.261 -27.611 1.00 89.75 169 THR A N 1
ATOM 1360 C CA . THR A 1 169 ? 15.319 -7.311 -29.082 1.00 89.75 169 THR A CA 1
ATOM 1361 C C . THR A 1 169 ? 16.379 -6.396 -29.704 1.00 89.75 169 THR A C 1
ATOM 1363 O O . THR A 1 169 ? 17.068 -6.796 -30.643 1.00 89.75 169 THR A O 1
ATOM 1366 N N . ALA A 1 170 ? 16.555 -5.187 -29.162 1.00 84.81 170 ALA A N 1
ATOM 1367 C CA . ALA A 1 170 ? 17.574 -4.243 -29.619 1.00 84.81 170 ALA A CA 1
ATOM 1368 C C . ALA A 1 170 ? 19.002 -4.757 -29.363 1.00 84.81 170 ALA A C 1
ATOM 1370 O O . ALA A 1 170 ? 19.880 -4.626 -30.224 1.00 84.81 170 ALA A O 1
ATOM 1371 N N . SER A 1 171 ? 19.219 -5.388 -28.208 1.00 84.62 171 SER A N 1
ATOM 1372 C CA . SER A 1 171 ? 20.495 -6.004 -27.842 1.00 84.62 171 SER A CA 1
ATOM 1373 C C . SER A 1 171 ? 20.868 -7.139 -28.801 1.00 84.62 171 SER A C 1
ATOM 1375 O O . SER A 1 171 ? 21.979 -7.151 -29.330 1.00 84.62 171 SER A O 1
ATOM 1377 N N . LEU A 1 172 ? 19.928 -8.039 -29.116 1.00 84.25 172 LEU A N 1
ATOM 1378 C CA . LEU A 1 172 ? 20.147 -9.134 -30.073 1.00 84.25 172 LEU A CA 1
ATOM 1379 C C . LEU A 1 172 ? 20.461 -8.623 -31.487 1.00 84.25 172 LEU A C 1
ATOM 1381 O O . LEU A 1 172 ? 21.446 -9.052 -32.086 1.00 84.25 172 LEU A O 1
ATOM 1385 N N . ALA A 1 173 ? 19.699 -7.647 -31.989 1.00 84.44 173 ALA A N 1
ATOM 1386 C CA . ALA A 1 173 ? 19.950 -7.051 -33.304 1.00 84.44 173 ALA A CA 1
ATOM 1387 C C . ALA A 1 173 ? 21.329 -6.362 -33.394 1.00 84.44 173 ALA A C 1
ATOM 1389 O O . ALA A 1 173 ? 21.958 -6.338 -34.455 1.00 84.44 173 ALA A O 1
ATOM 1390 N N . SER A 1 174 ? 21.815 -5.800 -32.284 1.00 81.25 174 SER A N 1
ATOM 1391 C CA . SER A 1 174 ? 23.146 -5.183 -32.211 1.00 81.25 174 SER A CA 1
ATOM 1392 C C . SER A 1 174 ? 24.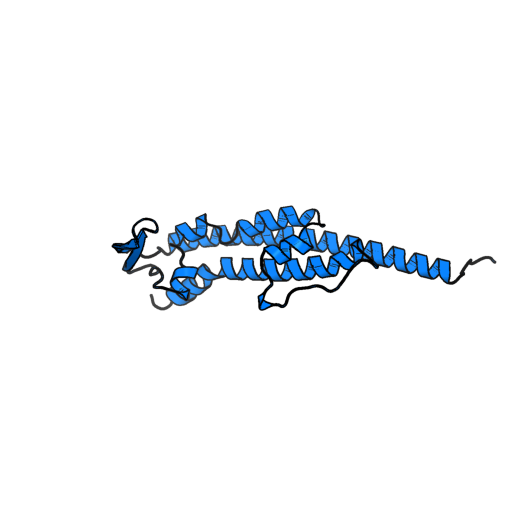261 -6.231 -32.254 1.00 81.25 174 SER A C 1
ATOM 1394 O O . SER A 1 174 ? 25.261 -6.025 -32.942 1.00 81.25 174 SER A O 1
ATOM 1396 N N . ILE A 1 175 ? 24.068 -7.378 -31.593 1.00 82.81 175 ILE A N 1
ATOM 1397 C CA . ILE A 1 175 ? 24.996 -8.519 -31.643 1.00 82.81 175 ILE A CA 1
ATOM 1398 C C . ILE A 1 175 ? 25.058 -9.104 -33.062 1.00 82.81 175 ILE A C 1
ATOM 1400 O O . ILE A 1 175 ? 26.149 -9.356 -33.570 1.00 82.81 175 ILE A O 1
ATOM 1404 N N . GLU A 1 176 ? 23.918 -9.273 -33.737 1.00 82.56 176 GLU A N 1
ATOM 1405 C CA . GLU A 1 176 ? 23.871 -9.790 -35.114 1.00 82.56 176 GLU A CA 1
ATOM 1406 C C . GLU A 1 176 ? 24.597 -8.875 -36.109 1.00 82.56 176 GLU A C 1
ATOM 1408 O O . GLU A 1 176 ? 25.375 -9.356 -36.938 1.00 82.56 176 GLU A O 1
ATOM 1413 N N . LYS A 1 177 ? 24.415 -7.552 -35.984 1.00 76.12 177 LYS A N 1
ATOM 1414 C CA . LYS A 1 177 ? 25.160 -6.561 -36.780 1.00 76.12 177 LYS A CA 1
ATOM 1415 C C . LYS A 1 177 ? 26.661 -6.589 -36.486 1.00 76.12 177 LYS A C 1
ATOM 1417 O O . LYS A 1 177 ? 27.454 -6.520 -37.421 1.00 76.12 177 LYS A O 1
ATOM 1422 N N . ALA A 1 178 ? 27.054 -6.711 -35.218 1.00 73.38 178 ALA A N 1
ATOM 1423 C CA . ALA A 1 178 ? 28.460 -6.792 -34.818 1.00 73.38 178 ALA A CA 1
ATOM 1424 C C . ALA A 1 178 ? 29.131 -8.111 -35.253 1.00 73.38 178 ALA A C 1
ATOM 1426 O O . ALA A 1 178 ? 30.330 -8.133 -35.513 1.00 73.38 178 ALA A O 1
ATOM 1427 N N . SER A 1 179 ? 28.361 -9.197 -35.384 1.00 75.31 179 SER A N 1
ATOM 1428 C CA . SER A 1 179 ? 28.846 -10.515 -35.811 1.00 75.31 179 SER A CA 1
ATOM 1429 C C . SER A 1 179 ? 29.049 -10.651 -37.331 1.00 75.31 179 SER A C 1
ATOM 1431 O O . SER A 1 179 ? 29.453 -11.723 -37.782 1.00 75.31 179 SER A O 1
ATOM 1433 N N . GLY A 1 180 ? 28.763 -9.623 -38.140 1.00 60.81 180 GLY A N 1
ATOM 1434 C CA . GLY A 1 180 ? 29.077 -9.636 -39.574 1.00 60.81 180 GLY A CA 1
ATOM 1435 C C . GLY A 1 180 ? 28.345 -10.706 -40.396 1.00 60.81 180 GLY A C 1
ATOM 1436 O O . GLY A 1 180 ? 28.827 -11.085 -41.460 1.00 60.81 180 GLY A O 1
ATOM 1437 N N . ARG A 1 181 ? 27.176 -11.199 -39.958 1.00 54.91 181 ARG A N 1
ATOM 1438 C CA . ARG A 1 181 ? 26.303 -12.029 -40.810 1.00 54.91 181 ARG A CA 1
ATOM 1439 C C . ARG A 1 181 ? 25.517 -11.144 -41.778 1.00 54.91 181 ARG A C 1
ATOM 1441 O O . ARG A 1 181 ? 24.301 -11.010 -41.696 1.00 54.91 181 ARG A O 1
ATOM 1448 N N . THR A 1 182 ? 26.224 -10.547 -42.729 1.00 49.81 182 THR A N 1
ATOM 1449 C CA . THR A 1 182 ? 25.641 -10.265 -44.041 1.00 49.81 182 THR A CA 1
ATOM 1450 C C . THR A 1 182 ? 25.472 -11.604 -44.749 1.00 49.81 182 THR A C 1
ATOM 1452 O O . THR A 1 182 ? 26.429 -12.143 -45.301 1.00 49.81 182 THR A O 1
ATOM 1455 N N . SER A 1 183 ? 24.267 -12.169 -44.700 1.00 49.34 183 SER A N 1
ATOM 1456 C CA . SER A 1 183 ? 23.865 -13.239 -45.612 1.00 49.34 183 SER A CA 1
ATOM 1457 C C . SER A 1 183 ? 23.808 -12.651 -47.022 1.00 49.34 183 SER A C 1
ATOM 1459 O O . SER A 1 183 ? 22.797 -12.086 -47.430 1.00 49.34 183 SER A O 1
ATOM 1461 N N . GLY A 1 184 ? 24.929 -12.717 -47.729 1.00 49.78 184 GLY A N 1
ATOM 1462 C CA . GLY A 1 184 ? 25.031 -12.448 -49.154 1.00 49.78 184 GLY A CA 1
ATOM 1463 C C . GLY A 1 184 ? 25.948 -13.493 -49.766 1.00 49.78 184 GLY A C 1
ATOM 1464 O O . GLY A 1 184 ? 27.157 -13.293 -49.760 1.00 49.78 184 GLY A O 1
ATOM 1465 N N . VAL A 1 185 ? 25.396 -14.661 -50.105 1.00 37.88 185 VAL A N 1
ATOM 1466 C CA . VAL A 1 185 ? 25.083 -15.179 -51.456 1.00 37.88 185 VAL A CA 1
ATOM 1467 C C . VAL A 1 185 ? 24.165 -16.388 -51.263 1.00 37.88 185 VAL A C 1
ATOM 1469 O O . VAL A 1 185 ? 24.440 -17.182 -50.336 1.00 37.88 185 VAL A O 1
#

Organism: NCBI:txid96344

pLDDT: mean 89.01, std 10.63, range [37.88, 98.62]